Protein AF-A0A258BA91-F1 (afdb_monomer_lite)

Structure (mmCIF, N/CA/C/O backbone):
data_AF-A0A258BA91-F1
#
_entry.id   AF-A0A258BA91-F1
#
loop_
_atom_site.group_PDB
_atom_site.id
_atom_site.type_symbol
_atom_site.label_atom_id
_atom_site.label_alt_id
_atom_site.label_comp_id
_atom_site.label_asym_id
_atom_site.label_entity_id
_atom_site.label_seq_id
_atom_site.pdbx_PDB_ins_code
_atom_site.Cartn_x
_atom_site.Cartn_y
_atom_site.Cartn_z
_atom_site.occupancy
_atom_site.B_iso_or_equiv
_atom_site.auth_seq_id
_atom_site.auth_comp_id
_atom_site.auth_asym_id
_atom_site.auth_atom_id
_atom_site.pdbx_PDB_model_num
ATOM 1 N N . GLY A 1 1 ? 7.710 14.589 8.992 1.00 53.06 1 GLY A N 1
ATOM 2 C CA . GLY A 1 1 ? 6.755 14.102 10.010 1.00 53.06 1 GLY A CA 1
ATOM 3 C C . GLY A 1 1 ? 7.120 12.682 10.389 1.00 53.06 1 GLY A C 1
ATOM 4 O O . GLY A 1 1 ? 7.572 11.952 9.518 1.00 53.06 1 GLY A O 1
ATOM 5 N N . ARG A 1 2 ? 7.010 12.303 11.666 1.00 61.03 2 ARG A N 1
ATOM 6 C CA . ARG A 1 2 ? 7.287 10.930 12.129 1.00 61.03 2 ARG A CA 1
ATOM 7 C C . ARG A 1 2 ? 5.963 10.171 12.216 1.00 61.03 2 ARG A C 1
ATOM 9 O O . ARG A 1 2 ? 5.001 10.728 12.729 1.00 61.03 2 ARG A O 1
ATOM 16 N N . LEU A 1 3 ? 5.931 8.932 11.725 1.00 74.44 3 LEU A N 1
ATOM 17 C CA . LEU A 1 3 ? 4.792 8.030 11.916 1.00 74.44 3 LEU A CA 1
ATOM 18 C C . LEU A 1 3 ? 4.705 7.635 13.393 1.00 74.44 3 LEU A C 1
ATOM 20 O O . LEU A 1 3 ? 5.724 7.251 13.990 1.00 74.44 3 LEU A O 1
ATOM 24 N N . GLY A 1 4 ? 3.510 7.725 13.971 1.00 83.12 4 GLY A N 1
ATOM 25 C CA . GLY A 1 4 ? 3.247 7.232 15.314 1.00 83.12 4 GLY A CA 1
ATOM 26 C C . GLY A 1 4 ? 3.335 5.699 15.385 1.00 83.12 4 GLY A C 1
ATOM 27 O O . GLY A 1 4 ? 3.516 5.022 14.368 1.00 83.12 4 GLY A O 1
ATOM 28 N N . PRO A 1 5 ? 3.328 5.123 16.598 1.00 80.69 5 PRO A N 1
ATOM 29 C CA . PRO A 1 5 ? 3.451 3.678 16.789 1.00 80.69 5 PRO A CA 1
ATOM 30 C C . PRO A 1 5 ? 2.364 2.852 16.094 1.00 80.69 5 PRO A C 1
ATOM 32 O O . PRO A 1 5 ? 2.668 1.761 15.607 1.00 80.69 5 PRO A O 1
ATOM 35 N N . ASP A 1 6 ? 1.142 3.376 16.021 1.00 81.31 6 ASP A N 1
ATOM 36 C CA . ASP A 1 6 ? 0.000 2.686 15.420 1.00 81.31 6 ASP A CA 1
ATOM 37 C C . ASP A 1 6 ? 0.052 2.762 13.887 1.00 81.31 6 ASP A C 1
ATOM 39 O O . ASP A 1 6 ? -0.123 1.748 13.212 1.00 81.31 6 ASP A O 1
ATOM 43 N N . GLU A 1 7 ? 0.427 3.908 13.312 1.00 86.62 7 GLU A N 1
ATOM 44 C CA . GLU A 1 7 ? 0.595 4.045 11.861 1.00 86.62 7 GLU A CA 1
ATOM 45 C C . GLU A 1 7 ? 1.745 3.181 11.334 1.00 86.62 7 GLU A C 1
ATOM 47 O O . GLU A 1 7 ? 1.652 2.617 10.243 1.00 86.62 7 GLU A O 1
ATOM 52 N N . ARG A 1 8 ? 2.825 3.019 12.115 1.00 88.50 8 ARG A N 1
ATOM 53 C CA . ARG A 1 8 ? 3.903 2.079 11.760 1.00 88.50 8 ARG A CA 1
ATOM 54 C C . ARG A 1 8 ? 3.422 0.631 11.741 1.00 88.50 8 ARG A C 1
ATOM 56 O O . ARG A 1 8 ? 3.857 -0.124 10.876 1.00 88.50 8 ARG A O 1
ATOM 63 N N . ARG A 1 9 ? 2.526 0.248 12.658 1.00 87.38 9 ARG A N 1
ATOM 64 C CA . ARG A 1 9 ? 1.928 -1.094 12.689 1.00 87.38 9 ARG A CA 1
ATOM 65 C C . ARG A 1 9 ? 1.065 -1.331 11.454 1.00 87.38 9 ARG A C 1
ATOM 67 O O . ARG A 1 9 ? 1.281 -2.328 10.774 1.00 87.38 9 ARG A O 1
ATOM 74 N N . TYR A 1 10 ? 0.171 -0.400 11.119 1.00 90.62 10 TYR A N 1
ATOM 75 C CA . TYR A 1 10 ? -0.636 -0.506 9.899 1.00 90.62 10 TYR A CA 1
ATOM 76 C C . TYR A 1 10 ? 0.238 -0.603 8.650 1.00 90.62 10 TYR A C 1
ATOM 78 O O . TYR A 1 10 ? 0.017 -1.472 7.812 1.00 90.62 10 TYR A O 1
ATOM 86 N N . LEU A 1 11 ? 1.287 0.220 8.550 1.00 90.81 11 LEU A N 1
ATOM 87 C CA . LEU A 1 11 ? 2.237 0.137 7.442 1.00 90.81 11 LEU A CA 1
ATOM 88 C C . LEU A 1 11 ? 2.927 -1.233 7.368 1.00 90.81 11 LEU A C 1
ATOM 90 O O . LEU A 1 11 ? 3.048 -1.796 6.283 1.00 90.81 11 LEU A O 1
ATOM 94 N N . ALA A 1 12 ? 3.346 -1.791 8.504 1.00 92.06 12 ALA A N 1
ATOM 95 C CA . ALA A 1 12 ? 3.950 -3.119 8.552 1.00 92.06 12 ALA A CA 1
ATOM 96 C C . ALA A 1 12 ? 2.975 -4.230 8.151 1.00 92.06 12 ALA A C 1
ATOM 98 O O . ALA A 1 12 ? 3.368 -5.120 7.400 1.00 92.06 12 ALA A O 1
ATOM 99 N N . GLU A 1 13 ? 1.716 -4.161 8.579 1.00 92.38 13 GLU A N 1
ATOM 100 C CA . GLU A 1 13 ? 0.681 -5.118 8.174 1.00 92.38 13 GLU A CA 1
ATOM 101 C C . GLU A 1 13 ? 0.359 -5.033 6.681 1.00 92.38 13 GLU A C 1
ATOM 103 O O . GLU A 1 13 ? 0.284 -6.067 6.020 1.00 92.38 13 GLU A O 1
ATOM 108 N N . MET A 1 14 ? 0.236 -3.823 6.126 1.00 93.38 14 MET A N 1
ATOM 109 C CA . MET A 1 14 ? 0.006 -3.633 4.690 1.00 93.38 14 MET A CA 1
ATOM 110 C C . MET A 1 14 ? 1.175 -4.183 3.867 1.00 93.38 14 MET A C 1
ATOM 112 O O . MET A 1 14 ? 0.960 -4.938 2.921 1.00 93.38 14 MET A O 1
ATOM 116 N N . LEU A 1 15 ? 2.419 -3.861 4.238 1.00 91.38 15 LEU A N 1
ATOM 117 C CA . LEU A 1 15 ? 3.600 -4.371 3.535 1.00 91.38 15 LEU A CA 1
ATOM 118 C C . LEU A 1 15 ? 3.735 -5.892 3.669 1.00 91.38 15 LEU A C 1
ATOM 120 O O . LEU A 1 15 ? 4.085 -6.564 2.700 1.00 91.38 15 LEU A O 1
ATOM 124 N N . TRP A 1 16 ? 3.428 -6.448 4.842 1.00 91.75 16 TRP A N 1
ATOM 125 C CA . TRP A 1 16 ? 3.423 -7.893 5.049 1.00 91.75 16 TRP A CA 1
ATOM 126 C C . TRP A 1 16 ? 2.366 -8.591 4.191 1.00 91.75 16 TRP A C 1
ATOM 128 O O . TRP A 1 16 ? 2.686 -9.560 3.505 1.00 91.75 16 TRP A O 1
ATOM 138 N N . GLY A 1 17 ? 1.136 -8.070 4.173 1.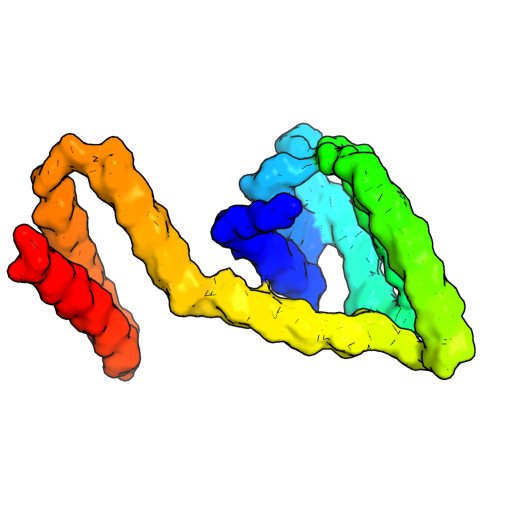00 91.94 17 GLY A N 1
ATOM 139 C CA . GLY A 1 17 ? 0.061 -8.585 3.327 1.00 91.94 17 GLY A CA 1
ATOM 140 C C . GLY A 1 17 ? 0.426 -8.536 1.843 1.00 91.94 17 GLY A C 1
ATOM 141 O O . GLY A 1 17 ? 0.217 -9.517 1.135 1.00 91.94 17 GLY A O 1
ATOM 142 N N . PHE A 1 18 ? 1.076 -7.458 1.388 1.00 90.25 18 PHE A N 1
ATOM 143 C CA . PHE A 1 18 ? 1.600 -7.367 0.023 1.00 90.25 18 PHE A CA 1
ATOM 144 C C . PHE A 1 18 ? 2.615 -8.475 -0.277 1.00 90.25 18 PHE A C 1
ATOM 146 O O . PHE A 1 18 ? 2.457 -9.173 -1.274 1.00 90.25 18 PHE A O 1
ATOM 153 N N . LEU A 1 19 ? 3.613 -8.690 0.589 1.00 87.38 19 LEU A N 1
ATOM 154 C CA . LEU A 1 19 ? 4.613 -9.752 0.396 1.00 87.38 19 LEU A CA 1
ATOM 155 C C . LEU A 1 19 ? 3.993 -11.155 0.358 1.00 87.38 19 LEU A C 1
ATOM 157 O O . LEU A 1 19 ? 4.480 -12.015 -0.374 1.00 87.38 19 LEU A O 1
ATOM 161 N N . GLN A 1 20 ? 2.921 -11.378 1.120 1.00 90.50 20 GLN A N 1
ATOM 162 C CA . GLN A 1 20 ? 2.182 -12.645 1.146 1.00 90.50 20 GLN A CA 1
ATOM 163 C C . GLN A 1 20 ? 1.103 -12.752 0.060 1.00 90.50 20 GLN A C 1
ATOM 165 O O . GLN A 1 20 ? 0.402 -13.760 -0.003 1.00 90.50 20 GLN A O 1
ATOM 170 N N . ARG A 1 21 ? 0.966 -11.732 -0.800 1.00 92.94 21 ARG A N 1
ATOM 171 C CA . ARG A 1 21 ? -0.081 -11.635 -1.832 1.00 92.94 21 ARG A CA 1
ATOM 172 C C . ARG A 1 21 ? -1.507 -11.700 -1.265 1.00 92.94 21 ARG A C 1
ATOM 174 O O . ARG A 1 21 ? -2.458 -12.032 -1.974 1.00 92.94 21 ARG A O 1
ATOM 181 N N . ASP A 1 22 ? -1.674 -11.337 0.004 1.00 95.19 22 ASP A N 1
ATOM 182 C CA . ASP A 1 22 ? -2.971 -11.231 0.668 1.00 95.19 22 ASP A CA 1
ATOM 183 C C . ASP A 1 22 ? -3.557 -9.828 0.464 1.00 95.19 22 ASP A C 1
ATOM 185 O O . ASP A 1 22 ? -3.647 -9.002 1.374 1.00 95.19 22 ASP A O 1
ATOM 189 N N . TYR A 1 23 ? -3.940 -9.539 -0.780 1.00 95.44 23 TYR A N 1
ATOM 190 C CA . TYR A 1 23 ? -4.482 -8.231 -1.163 1.00 95.44 23 TYR A CA 1
ATOM 191 C C . TYR A 1 23 ? -5.792 -7.891 -0.445 1.00 95.44 23 TYR A C 1
ATOM 193 O O . TYR A 1 23 ? -6.108 -6.713 -0.286 1.00 95.44 23 TYR A O 1
ATOM 201 N N . LYS A 1 24 ? -6.535 -8.907 0.014 1.00 96.69 24 LYS A N 1
ATOM 202 C CA . LYS A 1 24 ? -7.751 -8.705 0.802 1.00 96.69 24 LYS A CA 1
ATOM 203 C C . LYS A 1 24 ? -7.407 -8.159 2.182 1.00 96.69 24 LYS A C 1
ATOM 205 O O . LYS A 1 24 ? -7.949 -7.122 2.559 1.00 96.69 24 LYS A O 1
ATOM 210 N N . ARG A 1 25 ? -6.458 -8.776 2.895 1.00 96.06 25 ARG A N 1
ATOM 211 C CA . ARG A 1 25 ? -6.013 -8.247 4.189 1.00 96.06 25 ARG A CA 1
ATOM 212 C C . ARG A 1 25 ? -5.410 -6.854 4.048 1.00 96.06 25 ARG A C 1
ATOM 214 O O . ARG A 1 25 ? -5.669 -5.990 4.879 1.00 96.06 25 ARG A O 1
ATOM 221 N N . VAL A 1 26 ? -4.639 -6.609 2.987 1.00 95.81 26 VAL A N 1
ATOM 222 C CA . VAL A 1 26 ? -4.109 -5.264 2.714 1.00 95.81 26 VAL A CA 1
ATOM 223 C C . VAL A 1 26 ? -5.247 -4.258 2.563 1.00 95.81 26 VAL A C 1
ATOM 225 O O . VAL A 1 26 ? -5.179 -3.193 3.176 1.00 95.81 26 VAL A O 1
ATOM 228 N N . ALA A 1 27 ? -6.290 -4.585 1.796 1.00 96.50 27 ALA A N 1
ATOM 229 C CA . ALA A 1 27 ? -7.457 -3.726 1.648 1.00 96.50 27 ALA A CA 1
ATOM 230 C C . ALA A 1 27 ? -8.116 -3.450 3.004 1.00 96.50 27 ALA A C 1
ATOM 232 O O . ALA A 1 27 ? -8.236 -2.291 3.381 1.00 96.50 27 ALA A O 1
ATOM 233 N N . GLU A 1 28 ? -8.444 -4.482 3.781 1.00 95.94 28 GLU A N 1
ATOM 234 C CA . GLU A 1 28 ? -9.044 -4.337 5.116 1.00 95.94 28 GLU A CA 1
ATOM 235 C C . GLU A 1 28 ? -8.245 -3.380 6.010 1.00 95.94 28 GLU A C 1
ATOM 237 O O . GLU A 1 28 ? -8.817 -2.459 6.593 1.00 95.94 28 GLU A O 1
ATOM 242 N N . VAL A 1 29 ? -6.916 -3.519 6.043 1.00 95.31 29 VAL A N 1
ATOM 243 C CA . VAL A 1 29 ? -6.045 -2.646 6.843 1.00 95.31 29 VAL A CA 1
ATOM 244 C C . VAL A 1 29 ? -6.101 -1.183 6.378 1.00 95.31 29 VAL A C 1
ATOM 246 O O . VAL A 1 29 ? -6.066 -0.280 7.214 1.00 95.31 29 VAL A O 1
ATOM 249 N N . HIS A 1 30 ? -6.243 -0.909 5.075 1.00 93.50 30 HIS A N 1
ATOM 250 C CA . HIS A 1 30 ? -6.411 0.468 4.582 1.00 93.50 30 HIS A CA 1
ATOM 251 C C . HIS A 1 30 ? -7.721 1.109 5.069 1.00 93.50 30 HIS A C 1
ATOM 253 O O . HIS A 1 30 ? -7.751 2.316 5.331 1.00 93.50 30 HIS A O 1
ATOM 259 N N . PHE A 1 31 ? -8.787 0.318 5.218 1.00 94.25 31 PHE A N 1
ATOM 260 C CA . PHE A 1 31 ? -10.058 0.777 5.786 1.00 94.25 31 PHE A CA 1
ATOM 261 C C . PHE A 1 31 ? -9.979 0.905 7.317 1.00 94.25 31 PHE A C 1
ATOM 263 O O . PHE A 1 31 ? -10.466 1.894 7.865 1.00 94.25 31 PHE A O 1
ATOM 270 N N . GLU A 1 32 ? -9.330 -0.042 8.009 1.00 92.12 32 GLU A N 1
ATOM 271 C CA . GLU A 1 32 ? -9.080 0.004 9.463 1.00 92.12 32 GLU A CA 1
ATOM 272 C C . GLU A 1 32 ? -8.285 1.258 9.860 1.00 92.12 32 GLU A C 1
ATOM 274 O O . GLU A 1 32 ? -8.623 1.931 10.836 1.00 92.12 32 GLU A O 1
ATOM 279 N N . ALA A 1 33 ? -7.266 1.610 9.072 1.00 89.12 33 ALA A N 1
ATOM 280 C CA . ALA A 1 33 ? -6.446 2.803 9.271 1.00 89.12 33 ALA A CA 1
ATOM 281 C C . ALA A 1 33 ? -7.149 4.113 8.858 1.00 89.12 33 ALA A C 1
ATOM 283 O O . ALA A 1 33 ? -6.615 5.197 9.097 1.00 89.12 33 ALA A O 1
ATOM 284 N N . GLY A 1 34 ? -8.330 4.033 8.235 1.00 90.25 34 GLY A N 1
ATOM 285 C CA . GLY A 1 34 ? -9.097 5.193 7.780 1.00 90.25 34 GLY A CA 1
ATOM 286 C C . GLY A 1 34 ? -8.501 5.912 6.566 1.00 90.25 34 GLY A C 1
ATOM 287 O O . GLY A 1 34 ? -8.818 7.079 6.341 1.00 90.25 34 GLY A O 1
ATOM 288 N N . TYR A 1 35 ? -7.634 5.250 5.791 1.00 90.38 35 TYR A N 1
ATOM 289 C CA . TYR A 1 35 ? -7.063 5.832 4.571 1.00 90.38 35 TYR A CA 1
ATOM 290 C C . TYR A 1 35 ? -8.051 5.826 3.408 1.00 90.38 35 TYR A C 1
ATOM 292 O O . TYR A 1 35 ? -8.056 6.769 2.617 1.00 90.38 35 TYR A O 1
ATOM 300 N N . VAL A 1 36 ? -8.879 4.782 3.326 1.00 93.25 36 VAL A N 1
ATOM 301 C CA . VAL A 1 36 ? -9.940 4.641 2.325 1.00 93.25 36 VAL A CA 1
ATOM 302 C C . VAL A 1 36 ? -11.296 4.913 2.992 1.00 93.25 36 VAL A C 1
ATOM 304 O O . VAL A 1 36 ? -11.571 4.348 4.058 1.00 93.25 36 VAL A O 1
ATOM 307 N N . PRO A 1 37 ? -12.159 5.770 2.415 1.00 93.06 37 PRO A N 1
ATOM 308 C CA . PRO A 1 37 ? -13.496 6.012 2.945 1.00 93.06 37 PRO A CA 1
ATOM 309 C C . PRO A 1 37 ? -14.349 4.738 2.971 1.00 93.06 37 PRO A C 1
ATOM 311 O O . PRO A 1 37 ? -14.341 3.949 2.033 1.00 93.06 37 PRO A O 1
ATOM 314 N N . LYS A 1 38 ? -15.186 4.579 4.005 1.00 92.69 38 LYS A N 1
ATOM 315 C CA . LYS A 1 38 ? -16.099 3.423 4.150 1.00 92.69 38 LYS A CA 1
ATOM 316 C C . LYS A 1 38 ? -17.173 3.315 3.056 1.00 92.69 38 LYS A C 1
ATOM 318 O O . LYS A 1 38 ? -17.906 2.336 3.029 1.00 92.69 38 LYS A O 1
ATOM 323 N N . THR A 1 39 ? -17.308 4.332 2.208 1.00 94.00 39 THR A N 1
ATOM 324 C CA . THR A 1 39 ? -18.198 4.334 1.040 1.00 94.00 39 THR A CA 1
ATOM 325 C C . THR A 1 39 ? -17.642 3.520 -0.126 1.00 94.00 39 THR A C 1
ATOM 327 O O . THR A 1 39 ? -18.401 3.181 -1.028 1.00 94.00 39 THR A O 1
ATOM 330 N N . GLN A 1 40 ? -16.338 3.232 -0.124 1.00 95.62 40 GLN A N 1
ATOM 331 C CA . GLN A 1 40 ? -15.674 2.418 -1.135 1.00 95.62 40 GLN A CA 1
ATOM 332 C C . GLN A 1 40 ? -15.834 0.921 -0.837 1.00 95.62 40 GLN A C 1
ATOM 334 O O . GLN A 1 40 ? -15.989 0.515 0.315 1.00 95.62 40 GLN A O 1
ATOM 339 N N . ASP A 1 41 ? -15.765 0.095 -1.880 1.00 96.44 41 ASP A N 1
ATOM 340 C CA . ASP A 1 41 ? -15.866 -1.360 -1.758 1.00 96.44 41 ASP A CA 1
ATOM 341 C C . ASP A 1 41 ? -14.494 -2.013 -1.519 1.00 96.44 41 ASP A C 1
ATOM 343 O O . ASP A 1 41 ? -13.532 -1.783 -2.261 1.00 96.44 41 ASP A O 1
ATOM 347 N N . VAL A 1 42 ? -14.410 -2.850 -0.480 1.00 96.06 42 VAL A N 1
ATOM 348 C CA . VAL A 1 42 ? -13.160 -3.499 -0.046 1.00 96.06 42 VAL A CA 1
ATOM 349 C C . VAL A 1 42 ? -12.655 -4.483 -1.099 1.00 96.06 42 VAL A C 1
ATOM 351 O O . VAL A 1 42 ? -11.455 -4.520 -1.373 1.00 96.06 42 VAL A O 1
ATOM 354 N N . ASP A 1 43 ? -13.549 -5.262 -1.712 1.00 97.19 43 ASP A N 1
ATOM 355 C CA . ASP A 1 43 ? -13.165 -6.274 -2.699 1.00 97.19 43 ASP A CA 1
ATOM 356 C C . ASP A 1 43 ? -12.662 -5.615 -3.992 1.00 97.19 43 ASP A C 1
ATOM 358 O O . ASP A 1 43 ? -11.636 -6.021 -4.543 1.00 97.19 43 ASP A O 1
ATOM 362 N N . THR A 1 44 ? -13.317 -4.542 -4.436 1.00 96.81 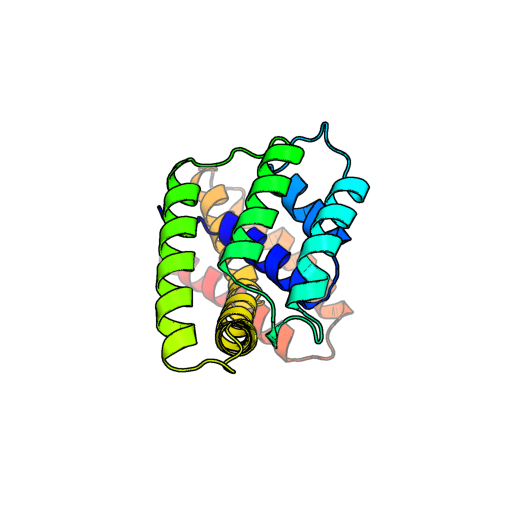44 THR A N 1
ATOM 363 C CA . THR A 1 44 ? -12.887 -3.723 -5.578 1.00 96.81 44 THR A CA 1
ATOM 364 C C . THR A 1 44 ? -11.519 -3.093 -5.318 1.00 96.81 44 THR A C 1
ATOM 366 O O . THR A 1 44 ? -10.640 -3.144 -6.185 1.00 96.81 44 THR A O 1
ATOM 369 N N . PHE A 1 45 ? -11.287 -2.573 -4.110 1.00 96.38 45 PHE A N 1
ATOM 370 C CA . PHE A 1 45 ? -9.975 -2.053 -3.721 1.00 96.38 45 PHE A CA 1
ATOM 371 C C . PHE A 1 45 ? -8.904 -3.151 -3.703 1.00 96.38 45 PHE A C 1
ATOM 373 O O . PHE A 1 45 ? -7.815 -2.963 -4.248 1.00 96.38 45 PHE A O 1
ATOM 380 N N . ALA A 1 46 ? -9.219 -4.338 -3.179 1.00 96.44 46 ALA A N 1
ATOM 381 C CA . ALA A 1 46 ? -8.311 -5.484 -3.197 1.00 96.44 46 ALA A CA 1
ATOM 382 C C . ALA A 1 46 ? -7.919 -5.907 -4.626 1.00 96.44 46 ALA A C 1
ATOM 384 O O . ALA A 1 46 ? -6.770 -6.294 -4.861 1.00 96.44 46 ALA A O 1
ATOM 385 N N . GLN A 1 47 ? -8.832 -5.809 -5.600 1.00 96.50 47 GLN A N 1
ATOM 386 C CA . GLN A 1 47 ? -8.505 -6.066 -7.009 1.00 96.50 47 GLN A CA 1
ATOM 387 C C . GLN A 1 47 ? -7.548 -5.019 -7.583 1.00 96.50 47 GLN A C 1
ATOM 389 O O . GLN A 1 47 ? -6.595 -5.381 -8.276 1.00 96.50 47 GLN A O 1
ATOM 394 N N . ALA A 1 48 ? -7.757 -3.740 -7.266 1.00 94.69 48 ALA A N 1
ATOM 395 C CA . ALA A 1 48 ? -6.851 -2.674 -7.683 1.00 94.69 48 ALA A CA 1
ATOM 396 C C . ALA A 1 48 ? -5.441 -2.875 -7.095 1.00 94.69 48 ALA A C 1
ATOM 398 O O . ALA A 1 48 ? -4.446 -2.820 -7.821 1.00 94.69 48 ALA A O 1
ATOM 399 N N . LEU A 1 49 ? -5.353 -3.217 -5.803 1.00 93.81 49 LEU A N 1
ATOM 400 C CA . LEU A 1 49 ? -4.088 -3.559 -5.144 1.00 93.81 49 LEU A CA 1
ATOM 401 C C . LEU A 1 49 ? -3.396 -4.758 -5.811 1.00 93.81 49 LEU A C 1
ATOM 403 O O . LEU A 1 49 ? -2.183 -4.719 -6.021 1.00 93.81 49 LEU A O 1
ATOM 407 N N . ARG A 1 50 ? -4.147 -5.804 -6.188 1.00 92.56 50 ARG A N 1
ATOM 408 C CA . ARG A 1 50 ? -3.611 -6.975 -6.905 1.00 92.56 50 ARG A CA 1
ATOM 409 C C . ARG A 1 50 ? -3.026 -6.595 -8.263 1.00 92.56 50 ARG A C 1
ATOM 411 O O . ARG A 1 50 ? -1.927 -7.040 -8.590 1.00 92.56 50 ARG A O 1
ATOM 418 N N . ALA A 1 51 ? -3.738 -5.775 -9.037 1.00 90.62 51 ALA A N 1
ATOM 419 C CA . ALA A 1 51 ? -3.307 -5.352 -10.371 1.00 90.62 51 ALA A CA 1
ATOM 420 C C . ALA A 1 51 ? -1.956 -4.616 -10.350 1.00 90.62 51 ALA A C 1
ATOM 422 O O . ALA A 1 51 ? -1.184 -4.713 -11.304 1.00 90.62 51 ALA A O 1
ATOM 423 N N . VAL A 1 52 ? -1.654 -3.923 -9.249 1.00 87.19 52 VAL A N 1
ATOM 424 C CA . VAL A 1 52 ? -0.375 -3.231 -9.041 1.00 87.19 52 VAL A CA 1
ATOM 425 C C . VAL A 1 52 ? 0.675 -4.125 -8.379 1.00 87.19 52 VAL A C 1
ATOM 427 O O . VAL A 1 52 ? 1.851 -4.051 -8.727 1.00 87.19 52 VAL A O 1
ATOM 430 N N . GLY A 1 53 ? 0.274 -4.987 -7.444 1.00 86.50 53 GLY A N 1
ATOM 431 C CA . GLY A 1 53 ? 1.196 -5.818 -6.669 1.00 86.50 53 GLY A CA 1
ATOM 432 C C . GLY A 1 53 ? 1.770 -7.022 -7.421 1.00 86.50 53 GLY A C 1
ATOM 433 O O . GLY A 1 53 ? 2.942 -7.344 -7.235 1.00 86.50 53 GLY A O 1
ATOM 434 N N . GLU A 1 54 ? 0.984 -7.693 -8.268 1.00 88.62 54 GLU A N 1
ATOM 435 C CA . GLU A 1 54 ? 1.435 -8.905 -8.978 1.00 88.62 54 GLU A CA 1
ATOM 436 C C . GLU A 1 54 ? 2.626 -8.656 -9.927 1.00 88.62 54 GLU A C 1
ATOM 438 O O . GLU A 1 54 ? 3.592 -9.423 -9.873 1.00 88.62 54 GLU A O 1
ATOM 443 N N . PRO A 1 55 ? 2.651 -7.576 -10.738 1.00 84.69 55 PRO A N 1
ATOM 444 C CA . PRO A 1 55 ? 3.814 -7.270 -11.570 1.00 84.69 55 PRO A CA 1
ATOM 445 C C . PRO A 1 55 ? 5.104 -7.051 -10.768 1.00 84.69 55 PRO A C 1
ATOM 447 O O . PRO A 1 55 ? 6.178 -7.431 -11.223 1.00 84.69 55 PRO A O 1
ATOM 450 N N . VAL A 1 56 ? 5.005 -6.458 -9.575 1.00 80.50 56 VAL A N 1
ATOM 451 C CA . VAL A 1 56 ? 6.159 -6.115 -8.724 1.00 80.50 56 VAL A CA 1
ATOM 452 C C . VAL A 1 56 ? 6.736 -7.339 -8.009 1.00 80.50 56 VAL A C 1
ATOM 454 O O . VAL A 1 56 ? 7.936 -7.397 -7.770 1.00 80.50 56 VAL A O 1
ATOM 457 N N . LEU A 1 57 ? 5.899 -8.319 -7.659 1.00 76.75 57 LEU A N 1
ATOM 458 C CA . LEU A 1 57 ? 6.301 -9.512 -6.897 1.00 76.75 57 LEU A CA 1
ATOM 459 C C . LEU A 1 57 ? 6.594 -10.740 -7.775 1.00 76.75 57 LEU A C 1
ATOM 461 O O . LEU A 1 57 ? 6.997 -11.783 -7.256 1.00 76.75 57 LEU A O 1
ATOM 465 N N . GLY A 1 58 ? 6.302 -10.668 -9.073 1.00 73.56 58 GLY A N 1
ATOM 466 C CA . GLY A 1 58 ? 6.502 -11.754 -10.032 1.00 73.56 58 GLY A CA 1
ATOM 467 C C . GLY A 1 58 ? 7.742 -11.580 -10.915 1.00 73.56 58 GLY A C 1
ATOM 468 O O . GLY A 1 58 ? 8.564 -10.694 -10.715 1.00 73.56 58 GLY A O 1
ATOM 469 N N . LEU A 1 59 ? 7.831 -12.402 -11.967 1.00 58.72 59 LEU A N 1
ATOM 470 C CA . LEU A 1 59 ? 8.889 -12.339 -12.993 1.00 58.72 59 LEU A CA 1
ATOM 471 C C . LEU A 1 59 ? 8.887 -11.029 -13.805 1.00 58.72 59 LEU A C 1
ATOM 473 O O . LEU A 1 59 ? 9.832 -10.755 -14.534 1.00 58.72 59 LEU A O 1
ATOM 477 N N . ALA A 1 60 ? 7.831 -10.221 -13.686 1.00 59.69 60 ALA A N 1
ATOM 478 C CA . ALA A 1 60 ? 7.754 -8.902 -14.301 1.00 59.69 60 ALA A CA 1
ATOM 479 C C . ALA A 1 60 ? 8.573 -7.838 -13.539 1.00 59.69 60 ALA A C 1
ATOM 481 O O . ALA A 1 60 ? 8.852 -6.785 -14.107 1.00 59.69 60 ALA A O 1
ATOM 482 N N . ALA A 1 61 ? 9.010 -8.101 -12.299 1.00 59.94 61 ALA A N 1
ATOM 483 C CA . ALA A 1 61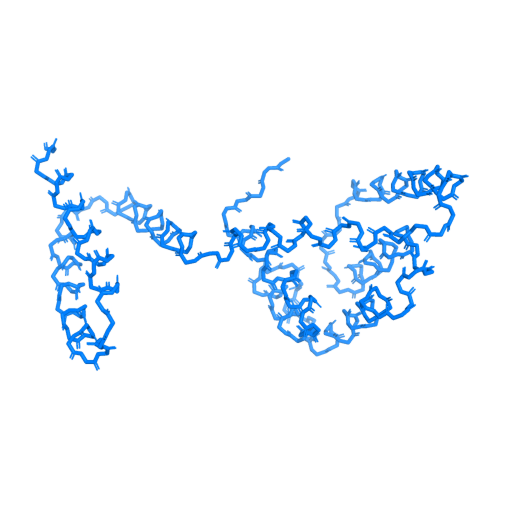 ? 9.696 -7.125 -11.447 1.00 59.94 61 ALA A CA 1
ATOM 484 C C . ALA A 1 61 ? 10.991 -6.572 -12.063 1.00 59.94 61 ALA A C 1
ATOM 486 O O . ALA A 1 61 ? 11.289 -5.389 -11.909 1.00 59.94 61 ALA A O 1
ATOM 487 N N . THR A 1 62 ? 11.726 -7.402 -12.808 1.00 61.94 62 THR A N 1
ATOM 488 C CA . THR A 1 62 ? 12.955 -7.018 -13.522 1.00 61.94 62 THR A CA 1
ATOM 489 C C . THR A 1 62 ? 12.734 -5.895 -14.541 1.00 61.94 62 THR A C 1
ATOM 491 O O . THR A 1 62 ? 13.632 -5.078 -14.750 1.00 61.94 62 THR A O 1
ATOM 494 N N . ASP A 1 63 ? 11.526 -5.788 -15.103 1.00 64.56 63 ASP A N 1
ATOM 495 C CA . ASP A 1 63 ? 11.160 -4.777 -16.103 1.00 64.56 63 ASP A CA 1
ATOM 496 C C . ASP A 1 63 ? 10.264 -3.659 -15.540 1.00 64.56 63 ASP A C 1
ATOM 498 O O . ASP A 1 63 ? 9.980 -2.668 -16.224 1.00 64.56 63 ASP A O 1
ATOM 502 N N . VAL A 1 64 ? 9.810 -3.776 -14.287 1.00 72.44 64 VAL A N 1
ATOM 503 C CA . VAL A 1 64 ? 8.932 -2.775 -13.672 1.00 72.44 64 VAL A CA 1
ATOM 504 C C . VAL A 1 64 ? 9.739 -1.540 -13.273 1.00 72.44 64 VAL A C 1
ATOM 506 O O . VAL A 1 64 ? 10.737 -1.595 -12.556 1.00 72.44 64 VAL A O 1
ATOM 509 N N . SER A 1 65 ? 9.283 -0.381 -13.749 1.00 78.25 65 SER A N 1
ATOM 510 C CA . SER A 1 65 ? 9.808 0.917 -13.337 1.00 78.25 65 SER A CA 1
ATOM 511 C C . SER A 1 65 ? 9.188 1.366 -12.018 1.00 78.25 65 SER A C 1
ATOM 513 O O . SER A 1 65 ? 7.965 1.354 -11.871 1.00 78.25 65 SER A O 1
ATOM 515 N N . MET A 1 66 ? 10.019 1.841 -11.087 1.00 78.88 66 MET A N 1
ATOM 516 C CA . MET A 1 66 ? 9.558 2.407 -9.816 1.00 78.88 66 MET A CA 1
ATOM 517 C C . MET A 1 66 ? 8.725 3.674 -10.049 1.00 78.88 66 MET A C 1
ATOM 519 O O . MET A 1 66 ? 7.719 3.897 -9.378 1.00 78.88 66 MET A O 1
ATOM 523 N N . GLY A 1 67 ? 9.088 4.476 -11.053 1.00 79.94 67 GLY A N 1
ATOM 524 C CA . GLY A 1 67 ? 8.284 5.612 -11.502 1.00 79.94 67 GLY A CA 1
ATOM 525 C C . GLY A 1 67 ? 6.886 5.221 -11.990 1.00 79.94 67 GLY A C 1
ATOM 526 O O . GLY A 1 67 ? 5.913 5.897 -11.655 1.00 79.94 67 GLY A O 1
ATOM 527 N N . ARG A 1 68 ? 6.772 4.114 -12.740 1.00 81.94 68 ARG A N 1
ATOM 528 C CA . ARG A 1 68 ? 5.477 3.577 -13.195 1.00 81.94 68 ARG A CA 1
ATOM 529 C C . ARG A 1 68 ? 4.656 3.023 -12.030 1.00 81.94 68 ARG A C 1
ATOM 531 O O . ARG A 1 68 ? 3.461 3.284 -11.969 1.00 81.94 68 ARG A O 1
ATOM 538 N N . LEU A 1 69 ? 5.294 2.322 -11.095 1.00 84.12 69 LEU A N 1
ATOM 539 C CA . LEU A 1 69 ? 4.635 1.823 -9.888 1.00 84.12 69 LEU A CA 1
ATOM 540 C C . LEU A 1 69 ? 4.038 2.971 -9.058 1.00 84.12 69 LEU A C 1
ATOM 542 O O . LEU A 1 69 ? 2.867 2.924 -8.694 1.00 84.12 69 LEU A O 1
ATOM 546 N N . LEU A 1 70 ? 4.812 4.032 -8.806 1.00 84.69 70 LEU A N 1
ATOM 547 C CA . LEU A 1 70 ? 4.322 5.202 -8.068 1.00 84.69 70 LEU A CA 1
ATOM 548 C C . LEU A 1 70 ? 3.167 5.906 -8.792 1.00 84.69 70 LEU A C 1
ATOM 550 O O . LEU A 1 70 ? 2.217 6.327 -8.138 1.00 84.69 70 LEU A O 1
ATOM 554 N N . GLN A 1 71 ? 3.218 5.981 -10.126 1.00 86.06 71 GLN A N 1
ATOM 555 C CA . GLN A 1 71 ? 2.115 6.507 -10.933 1.00 86.06 71 GLN A CA 1
ATOM 556 C C . GLN A 1 71 ? 0.822 5.702 -10.711 1.00 86.06 71 GLN A C 1
ATOM 558 O O . GLN A 1 71 ? -0.212 6.289 -10.404 1.00 86.06 71 GLN A O 1
ATOM 563 N N . GLN A 1 72 ? 0.889 4.369 -10.789 1.00 88.38 72 GLN A N 1
ATOM 564 C CA . GLN A 1 72 ? -0.271 3.499 -10.559 1.00 88.38 72 GLN A CA 1
ATOM 565 C C . GLN A 1 72 ? -0.815 3.624 -9.129 1.00 88.38 72 GLN A C 1
ATOM 567 O O . GLN A 1 72 ? -2.026 3.641 -8.920 1.00 88.38 72 GLN A O 1
ATOM 572 N N . LEU A 1 73 ? 0.066 3.753 -8.132 1.00 88.06 73 LEU A N 1
ATOM 573 C CA . LEU A 1 73 ? -0.352 3.965 -6.745 1.00 88.06 73 LEU A CA 1
ATOM 574 C C . LEU A 1 73 ? -1.115 5.288 -6.572 1.00 88.06 73 LEU A C 1
ATOM 576 O O . LEU A 1 73 ? -2.096 5.321 -5.830 1.00 88.06 73 LEU A O 1
ATOM 580 N N . PHE A 1 74 ? -0.725 6.364 -7.264 1.00 86.94 74 PHE A N 1
ATOM 581 C CA . PHE A 1 74 ? -1.480 7.623 -7.238 1.00 86.94 74 PHE A CA 1
ATOM 582 C C . PHE A 1 74 ? -2.807 7.548 -7.976 1.00 86.94 74 PHE A C 1
ATOM 584 O O . PHE A 1 74 ? -3.782 8.124 -7.498 1.00 86.94 74 PHE A O 1
ATOM 591 N N . GLU A 1 75 ? -2.868 6.822 -9.088 1.00 88.19 75 GLU A N 1
ATOM 592 C 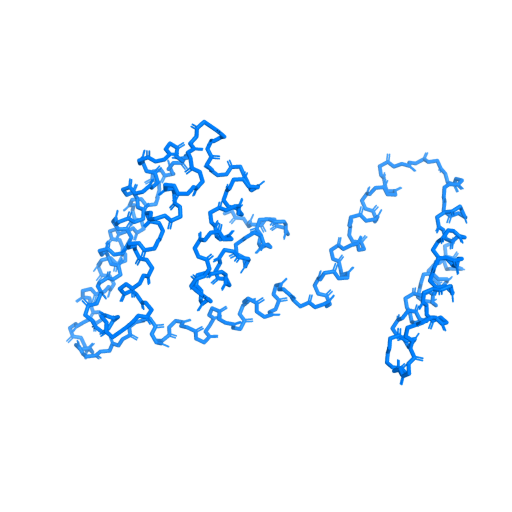CA . GLU A 1 75 ? -4.124 6.575 -9.800 1.00 88.19 75 GLU A CA 1
ATOM 593 C C . GLU A 1 75 ? -5.127 5.846 -8.903 1.00 88.19 75 GLU A C 1
ATOM 595 O O . GLU A 1 75 ? -6.260 6.301 -8.775 1.00 88.19 75 GLU A O 1
ATOM 600 N N . ILE A 1 76 ? -4.694 4.798 -8.195 1.00 90.81 76 ILE A N 1
ATOM 601 C CA . ILE A 1 76 ? -5.530 4.101 -7.204 1.00 90.81 76 ILE A CA 1
ATOM 602 C C . ILE A 1 76 ? -5.904 5.033 -6.049 1.00 90.81 76 ILE A C 1
ATOM 604 O O . ILE A 1 76 ? -7.062 5.085 -5.647 1.00 90.81 76 ILE A O 1
ATOM 608 N N . THR A 1 77 ? -4.948 5.805 -5.527 1.00 89.62 77 THR A N 1
ATOM 609 C CA . THR A 1 77 ? -5.211 6.767 -4.443 1.00 89.62 77 THR A CA 1
ATOM 610 C C . THR A 1 77 ? -6.328 7.739 -4.838 1.00 89.62 77 THR A C 1
ATOM 612 O O . THR A 1 77 ? -7.251 7.969 -4.061 1.00 89.62 77 THR A O 1
ATOM 615 N N . ALA A 1 78 ? -6.282 8.267 -6.063 1.00 87.62 78 ALA A N 1
ATOM 616 C CA . ALA A 1 78 ? -7.314 9.152 -6.592 1.00 87.62 78 ALA A CA 1
ATOM 617 C C . ALA A 1 78 ? -8.639 8.419 -6.866 1.00 87.62 78 ALA A C 1
ATOM 619 O O . ALA A 1 78 ? -9.699 8.953 -6.559 1.00 87.62 78 ALA A O 1
ATOM 620 N N . GLN A 1 79 ? -8.587 7.200 -7.411 1.00 91.31 79 GLN A N 1
ATOM 621 C CA . GLN A 1 79 ? -9.768 6.392 -7.733 1.00 91.31 79 GLN A CA 1
ATOM 622 C C . GLN A 1 79 ? -10.602 6.036 -6.494 1.00 91.31 79 GLN A C 1
ATOM 624 O O . GLN A 1 79 ? -11.824 5.950 -6.590 1.00 91.31 79 GLN A O 1
ATOM 629 N N . PHE A 1 80 ? -9.953 5.817 -5.348 1.00 92.56 80 PHE A N 1
ATOM 630 C CA . PHE A 1 80 ? -10.600 5.392 -4.103 1.00 92.56 80 PHE A CA 1
ATOM 631 C C . PHE A 1 80 ? -10.754 6.527 -3.080 1.00 92.56 80 PHE A C 1
ATOM 633 O O . PHE A 1 80 ? -10.866 6.264 -1.882 1.00 92.56 80 PHE A O 1
ATOM 640 N N . ASP A 1 81 ? -10.754 7.785 -3.538 1.00 88.69 81 ASP A N 1
ATOM 641 C CA . ASP A 1 81 ? -10.954 8.989 -2.713 1.00 88.69 81 ASP A CA 1
ATOM 642 C C . ASP A 1 81 ? -10.032 9.059 -1.482 1.00 88.69 81 ASP A C 1
ATOM 644 O O . ASP A 1 81 ? -10.386 9.580 -0.418 1.00 88.69 81 ASP A O 1
ATOM 648 N N . MET A 1 82 ? -8.822 8.518 -1.609 1.00 89.62 82 MET A N 1
ATOM 649 C CA . MET A 1 82 ? -7.811 8.624 -0.570 1.00 89.62 82 MET A CA 1
ATOM 650 C C . MET A 1 82 ? -7.229 10.042 -0.591 1.00 89.62 82 MET A C 1
ATOM 652 O O . MET A 1 82 ? -7.002 10.634 -1.648 1.00 89.62 82 MET A O 1
ATOM 656 N N . HIS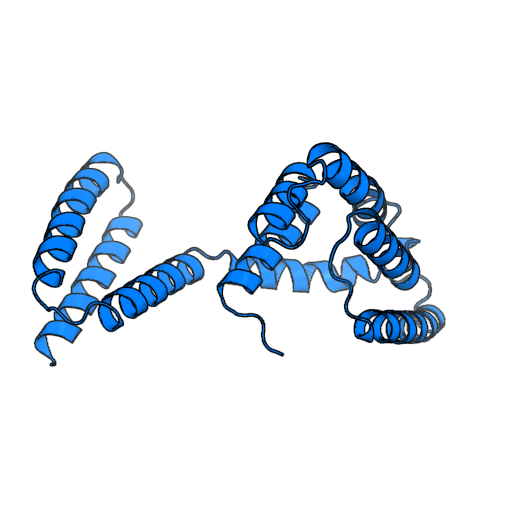 A 1 83 ? -6.929 10.596 0.585 1.00 78.69 83 HIS A N 1
ATOM 657 C CA . HIS A 1 83 ? -6.353 11.938 0.690 1.00 78.69 83 HIS A CA 1
ATOM 658 C C . HIS A 1 83 ? -4.908 11.960 0.167 1.00 78.69 83 HIS A C 1
ATOM 660 O O . HIS A 1 83 ? -3.951 11.731 0.916 1.00 78.69 83 HIS A O 1
ATOM 666 N N . LEU A 1 84 ? -4.739 12.253 -1.125 1.00 69.75 84 LEU A N 1
ATOM 667 C CA . LEU A 1 84 ? -3.427 12.405 -1.741 1.00 69.75 84 LEU A CA 1
ATOM 668 C C . LEU A 1 84 ? -2.758 13.695 -1.249 1.00 69.75 84 LEU A C 1
ATOM 670 O O . LEU A 1 84 ? -3.284 14.796 -1.397 1.00 69.75 84 LEU A O 1
ATOM 674 N N . ARG A 1 85 ? -1.552 13.558 -0.697 1.00 72.31 85 ARG A N 1
ATOM 675 C CA . ARG A 1 85 ? -0.698 14.697 -0.344 1.00 72.31 85 ARG A CA 1
ATOM 676 C C . ARG A 1 85 ? 0.018 15.210 -1.603 1.00 72.31 85 ARG A C 1
ATOM 678 O O . ARG A 1 85 ? 0.749 14.423 -2.210 1.00 72.31 85 ARG A O 1
ATOM 685 N N . PRO A 1 86 ? -0.136 16.488 -2.002 1.00 69.25 86 PRO A N 1
ATOM 686 C CA . PRO A 1 86 ? 0.489 17.036 -3.213 1.00 69.25 86 PRO A CA 1
ATOM 687 C C . PRO A 1 86 ? 2.016 16.876 -3.249 1.00 69.25 86 PRO A C 1
ATOM 689 O O . PRO A 1 86 ? 2.611 16.741 -4.317 1.00 69.25 86 PRO A O 1
ATOM 692 N N . GLU A 1 87 ? 2.662 16.831 -2.083 1.00 72.56 87 GLU A N 1
ATOM 693 C CA . GLU A 1 87 ? 4.109 16.649 -1.940 1.00 72.56 87 GLU A CA 1
ATOM 694 C C . GLU A 1 87 ? 4.594 15.291 -2.475 1.00 72.56 87 GLU A C 1
ATOM 696 O O . GLU A 1 87 ? 5.761 15.148 -2.848 1.00 72.56 87 GLU A O 1
ATOM 701 N N . LEU A 1 88 ? 3.708 14.294 -2.561 1.00 72.06 88 LEU A N 1
ATOM 702 C CA . LEU A 1 88 ? 4.039 12.969 -3.081 1.00 72.06 88 LEU A CA 1
ATOM 703 C C . LEU A 1 88 ? 4.261 12.985 -4.606 1.00 72.06 88 LEU A C 1
ATOM 705 O O . LEU A 1 88 ? 5.061 12.201 -5.115 1.00 72.06 88 LEU A O 1
ATOM 709 N N . VAL A 1 89 ? 3.672 13.940 -5.333 1.00 76.94 89 VAL A N 1
ATOM 710 C CA . VAL A 1 89 ? 3.921 14.126 -6.777 1.00 76.94 89 VAL A CA 1
ATOM 711 C C . VAL A 1 89 ? 5.387 14.510 -7.035 1.00 76.94 89 VAL A C 1
ATOM 713 O O . VAL A 1 89 ? 6.023 14.031 -7.978 1.00 76.94 89 VAL A O 1
ATOM 716 N N . LEU A 1 90 ? 5.973 15.331 -6.157 1.00 81.44 90 LEU A N 1
ATOM 717 C CA . LEU A 1 90 ? 7.384 15.717 -6.251 1.00 81.44 90 LEU A CA 1
ATOM 718 C C . LEU A 1 90 ? 8.324 14.538 -5.950 1.00 81.44 90 LEU A C 1
ATOM 720 O O . LEU A 1 90 ? 9.380 14.407 -6.580 1.00 81.44 90 LEU A O 1
ATOM 724 N N . LEU A 1 91 ? 7.927 13.654 -5.029 1.00 79.31 91 LEU A N 1
ATOM 725 C CA . LEU A 1 91 ? 8.650 12.412 -4.758 1.00 79.31 91 LEU A CA 1
ATOM 726 C C . LEU A 1 91 ? 8.705 11.528 -6.008 1.00 79.31 91 LEU A C 1
ATOM 728 O O . LEU A 1 91 ? 9.784 11.054 -6.357 1.00 79.31 91 LEU A O 1
ATOM 732 N N . GLN A 1 92 ? 7.592 11.362 -6.727 1.00 83.25 92 GLN A N 1
ATOM 733 C CA . GLN A 1 92 ? 7.569 10.577 -7.966 1.00 83.25 92 GLN A CA 1
ATOM 734 C C . GLN A 1 92 ? 8.535 11.133 -9.016 1.00 83.25 92 GLN A C 1
ATOM 736 O O . GLN A 1 92 ? 9.322 10.372 -9.579 1.00 83.25 92 GLN A O 1
ATOM 741 N N . LYS A 1 93 ? 8.548 12.454 -9.241 1.00 85.06 93 LYS A N 1
ATOM 742 C CA . LYS A 1 93 ? 9.497 13.080 -10.180 1.00 85.06 93 LYS A CA 1
ATOM 743 C C . LYS A 1 93 ? 10.953 12.817 -9.781 1.00 85.06 93 LYS A C 1
ATOM 745 O O . LYS A 1 93 ? 11.793 12.537 -10.636 1.00 85.06 93 LYS A O 1
ATOM 750 N N . THR A 1 94 ? 11.239 12.872 -8.482 1.00 86.12 94 THR A N 1
ATOM 751 C CA . THR A 1 94 ? 12.572 12.583 -7.941 1.00 86.12 94 THR A CA 1
ATOM 752 C C . THR A 1 94 ? 12.940 11.115 -8.148 1.00 86.12 94 THR A C 1
ATOM 754 O O . THR A 1 94 ? 14.024 10.825 -8.648 1.00 86.12 94 THR A O 1
ATOM 757 N N . MET A 1 95 ? 12.026 10.189 -7.853 1.00 82.81 95 MET A N 1
ATOM 758 C CA . MET A 1 95 ? 12.231 8.749 -8.038 1.00 82.81 95 MET A CA 1
ATOM 759 C C . MET A 1 95 ? 12.455 8.380 -9.506 1.00 82.81 95 MET A C 1
ATOM 761 O O . MET A 1 95 ? 13.371 7.615 -9.792 1.00 82.81 95 MET A O 1
ATOM 765 N N . VAL A 1 96 ? 11.713 8.981 -10.442 1.00 85.44 96 VAL A N 1
ATOM 766 C CA . VAL A 1 96 ? 11.943 8.813 -11.890 1.00 85.44 96 VAL A CA 1
ATOM 767 C C . VAL A 1 96 ? 13.343 9.292 -12.285 1.00 85.44 96 VAL A C 1
ATOM 769 O O . VAL A 1 96 ? 14.037 8.623 -13.050 1.00 85.44 96 VAL A O 1
ATOM 772 N N . SER A 1 97 ? 13.794 10.430 -11.746 1.00 87.38 97 SER A N 1
ATOM 773 C CA . SER A 1 97 ? 15.144 10.940 -12.010 1.00 87.38 97 SER A CA 1
ATOM 774 C C . SER A 1 97 ? 16.229 10.008 -11.460 1.00 87.38 97 SER A C 1
ATOM 776 O O . SER A 1 97 ? 17.207 9.734 -12.156 1.00 87.38 97 SER A O 1
ATOM 778 N N . VAL A 1 98 ? 16.063 9.511 -10.230 1.00 85.38 98 VAL A N 1
ATOM 779 C CA . VAL A 1 98 ? 16.995 8.563 -9.595 1.00 85.38 98 VAL A CA 1
ATOM 780 C C . VAL A 1 98 ? 17.048 7.257 -10.382 1.00 85.38 98 VAL A C 1
ATOM 782 O O . VAL A 1 98 ? 18.135 6.780 -10.704 1.00 85.38 98 VAL A O 1
ATOM 785 N N . GLU A 1 99 ? 15.893 6.718 -10.767 1.00 83.50 99 GLU A N 1
ATOM 786 C CA . GLU A 1 99 ? 15.796 5.516 -11.592 1.00 83.50 99 GLU A CA 1
ATOM 787 C C . GLU A 1 99 ? 16.491 5.710 -12.949 1.00 83.50 99 GLU A C 1
ATOM 789 O O . GLU A 1 99 ? 17.258 4.850 -13.379 1.00 83.50 99 GLU A O 1
ATOM 794 N N . GLY A 1 100 ? 16.302 6.863 -13.598 1.00 83.38 100 GLY A N 1
ATOM 795 C CA . GLY A 1 100 ? 16.957 7.187 -14.867 1.00 83.38 100 GLY A CA 1
ATOM 796 C C . GLY A 1 100 ? 18.482 7.320 -14.772 1.00 83.38 100 GLY A C 1
ATOM 797 O O . GLY A 1 100 ? 19.181 7.113 -15.766 1.00 83.38 100 GLY A O 1
ATOM 798 N N . VAL A 1 101 ? 19.029 7.664 -13.603 1.00 85.69 101 VAL A N 1
ATOM 799 C CA . VAL A 1 101 ? 20.481 7.631 -13.349 1.00 85.69 101 VAL A CA 1
ATOM 800 C C . VAL A 1 101 ? 20.939 6.199 -13.061 1.00 85.69 101 VAL A C 1
ATOM 802 O O . VAL A 1 101 ? 21.896 5.733 -13.678 1.00 85.69 101 VAL A O 1
ATOM 805 N N . ALA A 1 102 ? 20.229 5.477 -12.193 1.00 81.69 102 ALA A N 1
ATOM 806 C CA . ALA A 1 102 ? 20.557 4.103 -11.820 1.00 81.69 102 ALA A CA 1
ATOM 807 C C . ALA A 1 102 ? 20.551 3.154 -13.030 1.00 81.69 102 ALA A C 1
ATOM 809 O O . ALA A 1 102 ? 21.521 2.428 -13.229 1.00 81.69 102 ALA A O 1
ATOM 810 N N . ARG A 1 103 ? 19.530 3.223 -13.898 1.00 80.50 103 ARG A N 1
ATOM 811 C CA . ARG A 1 103 ? 19.425 2.381 -15.107 1.00 80.50 103 ARG A CA 1
ATOM 812 C C . ARG A 1 103 ? 20.512 2.655 -16.146 1.00 80.50 103 ARG A C 1
ATOM 814 O O . ARG A 1 103 ? 20.836 1.764 -16.921 1.00 80.50 103 ARG A O 1
ATOM 821 N N . ARG A 1 104 ? 21.099 3.858 -16.166 1.00 82.06 104 ARG A N 1
ATOM 822 C CA . ARG A 1 104 ? 22.244 4.165 -17.041 1.00 82.06 104 ARG A CA 1
ATOM 823 C C . ARG A 1 104 ? 23.539 3.506 -16.566 1.00 82.06 104 ARG A C 1
ATOM 825 O O . ARG A 1 104 ? 24.390 3.213 -17.395 1.00 82.06 104 ARG A O 1
ATOM 832 N N . MET A 1 105 ? 23.682 3.276 -15.260 1.00 81.44 105 MET A N 1
ATOM 833 C CA . MET A 1 105 ? 24.864 2.631 -14.674 1.00 81.44 105 MET A CA 1
ATOM 834 C C . MET A 1 105 ? 24.693 1.113 -14.528 1.00 81.44 105 MET A C 1
ATOM 836 O O . MET A 1 105 ? 25.635 0.365 -14.767 1.00 81.44 105 MET A O 1
ATOM 840 N N . TYR A 1 106 ? 23.491 0.660 -14.169 1.00 78.19 106 TYR A N 1
ATOM 841 C CA . TYR A 1 106 ? 23.162 -0.740 -13.901 1.00 78.19 106 TYR A CA 1
ATOM 842 C C . TYR A 1 106 ? 21.842 -1.123 -14.595 1.00 78.19 106 TYR A C 1
ATOM 844 O O . TYR A 1 106 ? 20.797 -1.211 -13.948 1.00 78.19 106 TYR A O 1
ATOM 852 N N . PRO A 1 107 ? 21.857 -1.329 -15.924 1.00 74.00 107 PRO A N 1
ATOM 853 C CA . PRO A 1 107 ? 20.643 -1.486 -16.732 1.00 74.00 107 PRO A CA 1
ATOM 854 C C . PRO A 1 107 ? 19.825 -2.744 -16.415 1.00 74.00 107 PRO A C 1
ATOM 856 O O . PRO A 1 107 ? 18.621 -2.751 -16.650 1.00 74.00 107 PRO A O 1
ATOM 859 N N . THR A 1 108 ? 20.454 -3.785 -15.867 1.00 72.12 108 THR A N 1
ATOM 860 C CA . THR A 1 108 ? 19.821 -5.071 -15.527 1.00 72.12 108 THR A CA 1
ATOM 861 C C . THR A 1 108 ? 19.520 -5.226 -14.034 1.00 72.12 108 THR A C 1
ATOM 863 O O . THR A 1 108 ? 19.120 -6.301 -13.596 1.00 72.12 108 THR A O 1
ATOM 866 N N . HIS A 1 109 ? 19.746 -4.186 -13.224 1.00 74.81 109 HIS A N 1
ATOM 867 C CA . HIS A 1 109 ? 19.582 -4.279 -11.777 1.00 74.81 109 HIS A CA 1
ATOM 868 C C . HIS A 1 109 ? 18.109 -4.182 -11.364 1.00 74.81 109 HIS A C 1
ATOM 870 O O . HIS A 1 109 ? 17.424 -3.209 -11.685 1.00 74.81 109 HIS A O 1
ATOM 876 N N . ASN A 1 110 ? 17.643 -5.174 -10.605 1.00 77.50 110 ASN A N 1
ATOM 877 C CA . ASN A 1 110 ? 16.296 -5.208 -10.056 1.00 77.50 110 ASN A CA 1
ATOM 878 C C . ASN A 1 110 ? 16.232 -4.406 -8.740 1.00 77.50 110 ASN A C 1
ATOM 880 O O . ASN A 1 110 ? 16.702 -4.845 -7.691 1.00 77.50 110 ASN A O 1
ATOM 884 N N . LEU A 1 111 ? 15.626 -3.216 -8.795 1.00 77.44 111 LEU A N 1
ATOM 885 C CA . LEU A 1 111 ? 15.471 -2.334 -7.630 1.00 77.44 111 LEU A CA 1
ATOM 886 C C . LEU A 1 111 ? 14.599 -2.948 -6.525 1.00 77.44 111 LEU A C 1
ATOM 888 O O . LEU A 1 111 ? 14.788 -2.622 -5.353 1.00 77.44 111 LEU A O 1
ATOM 892 N N . TRP A 1 112 ? 13.649 -3.818 -6.881 1.00 79.00 112 TRP A N 1
ATOM 893 C CA . TRP A 1 112 ? 12.794 -4.490 -5.907 1.00 79.00 112 TRP A CA 1
ATOM 894 C C . TRP A 1 112 ? 13.576 -5.530 -5.106 1.00 79.00 112 TRP A C 1
ATOM 896 O O . TRP A 1 112 ? 13.542 -5.493 -3.877 1.00 79.00 112 TRP A O 1
ATOM 906 N N . GLU A 1 113 ? 14.357 -6.376 -5.782 1.00 79.75 113 GLU A N 1
ATOM 907 C CA . GLU A 1 113 ? 15.250 -7.346 -5.125 1.00 79.75 113 GLU A CA 1
ATOM 908 C C . GLU A 1 113 ? 16.224 -6.657 -4.160 1.00 79.75 113 GLU A C 1
ATOM 910 O O . GLU A 1 113 ? 16.491 -7.161 -3.070 1.00 79.75 113 GLU A O 1
ATOM 915 N N . ALA A 1 114 ? 16.716 -5.467 -4.519 1.00 82.06 114 ALA A N 1
ATOM 916 C CA . ALA A 1 114 ? 17.585 -4.685 -3.646 1.00 82.06 114 ALA A CA 1
ATOM 917 C C . ALA A 1 114 ? 16.861 -4.135 -2.399 1.00 82.06 114 ALA A C 1
ATOM 919 O O . ALA A 1 114 ? 17.458 -4.047 -1.322 1.00 82.06 114 ALA A O 1
ATOM 920 N N . ALA A 1 115 ? 15.585 -3.757 -2.521 1.00 82.81 115 ALA A N 1
ATOM 921 C CA . ALA A 1 115 ? 14.799 -3.171 -1.433 1.00 82.81 115 ALA A CA 1
ATOM 922 C C . ALA A 1 115 ? 14.161 -4.221 -0.505 1.00 82.81 115 ALA A C 1
ATOM 924 O O . ALA A 1 115 ? 13.983 -3.968 0.691 1.00 82.81 115 ALA A O 1
ATOM 925 N N . GLU A 1 116 ? 13.840 -5.403 -1.030 1.00 84.94 116 GLU A N 1
ATOM 926 C CA . GLU A 1 116 ? 13.158 -6.486 -0.320 1.00 84.94 116 GLU A CA 1
ATOM 927 C C . GLU A 1 116 ? 13.774 -6.847 1.049 1.00 84.94 116 GLU A C 1
ATOM 929 O O . GLU A 1 116 ? 13.025 -6.874 2.035 1.00 84.94 116 GLU A O 1
ATOM 934 N N . PRO A 1 117 ? 15.096 -7.092 1.193 1.00 89.69 117 PRO A N 1
ATOM 935 C CA . PRO A 1 117 ? 15.667 -7.467 2.488 1.00 89.69 117 PRO A CA 1
ATOM 936 C C . PRO A 1 117 ? 15.527 -6.353 3.531 1.00 89.69 117 PRO A C 1
ATOM 938 O O . PRO A 1 117 ? 15.291 -6.633 4.709 1.00 89.69 117 PRO A O 1
ATOM 941 N N . VAL A 1 118 ? 15.609 -5.088 3.106 1.00 90.50 118 VAL A N 1
ATOM 942 C CA . VAL A 1 118 ? 15.439 -3.924 3.986 1.00 90.50 118 VAL A CA 1
ATOM 943 C C . VAL A 1 118 ? 14.000 -3.854 4.497 1.00 90.50 118 VAL A C 1
ATOM 945 O O . VAL A 1 118 ? 13.773 -3.668 5.696 1.00 90.50 118 VAL A O 1
ATOM 948 N N . VAL A 1 119 ? 13.027 -4.061 3.605 1.00 88.69 119 VAL A N 1
ATOM 949 C CA . VAL A 1 119 ? 11.598 -4.069 3.945 1.00 88.69 119 VAL A CA 1
ATOM 950 C C . VAL A 1 119 ? 11.265 -5.232 4.879 1.00 88.69 119 VAL A C 1
ATOM 952 O O . VAL A 1 119 ? 10.655 -5.013 5.926 1.00 88.69 119 VAL A O 1
ATOM 955 N N . LYS A 1 120 ? 11.720 -6.453 4.572 1.00 90.19 120 LYS A N 1
ATOM 956 C CA . LYS A 1 120 ? 11.493 -7.636 5.420 1.00 90.19 120 LYS A CA 1
ATOM 957 C C . LYS A 1 120 ? 12.071 -7.456 6.824 1.00 90.19 120 LYS A C 1
ATOM 959 O O . LYS A 1 120 ? 11.386 -7.744 7.810 1.00 90.19 120 LYS A O 1
ATOM 964 N N . ALA A 1 121 ? 13.296 -6.941 6.932 1.00 90.75 121 ALA A N 1
ATOM 965 C CA . ALA A 1 121 ? 13.925 -6.660 8.221 1.00 90.75 121 ALA A CA 1
ATOM 966 C C . ALA A 1 121 ? 13.130 -5.626 9.037 1.00 90.75 121 ALA A C 1
ATOM 968 O O . ALA A 1 121 ? 12.950 -5.785 10.247 1.00 90.75 121 ALA A O 1
ATOM 969 N N . TRP A 1 122 ? 12.612 -4.587 8.376 1.00 92.62 122 TRP A N 1
ATOM 970 C CA . TRP A 1 122 ? 11.778 -3.577 9.020 1.00 92.62 122 TRP A CA 1
ATOM 971 C C . TRP A 1 122 ? 10.442 -4.150 9.516 1.00 92.62 122 TRP A C 1
ATOM 973 O O . TRP A 1 122 ? 10.114 -3.964 10.689 1.00 92.62 122 TRP A O 1
ATOM 983 N N . ILE A 1 123 ? 9.725 -4.910 8.678 1.00 89.50 123 ILE A N 1
ATOM 984 C CA . ILE A 1 123 ? 8.462 -5.574 9.051 1.00 89.50 123 ILE A CA 1
ATOM 985 C C . ILE A 1 123 ? 8.677 -6.476 10.268 1.00 89.50 123 ILE A C 1
ATOM 987 O O . ILE A 1 123 ? 7.922 -6.408 11.234 1.00 89.50 123 ILE A O 1
ATOM 991 N N . SER A 1 124 ? 9.744 -7.278 10.248 1.00 88.19 124 SER A N 1
ATOM 992 C CA . SER A 1 124 ? 10.054 -8.235 11.318 1.00 88.19 124 SER A CA 1
ATOM 993 C C . SER A 1 124 ? 10.285 -7.538 12.658 1.00 88.19 124 SER A C 1
ATOM 995 O O . SER A 1 124 ? 9.907 -8.053 13.708 1.00 88.19 124 SER A O 1
ATOM 997 N N . ARG A 1 125 ? 10.876 -6.338 12.634 1.00 87.38 125 ARG A N 1
ATOM 998 C CA . ARG A 1 125 ? 11.064 -5.515 13.830 1.00 87.38 125 ARG A CA 1
ATOM 999 C C . ARG A 1 125 ? 9.745 -4.929 14.330 1.00 87.38 125 ARG A C 1
ATOM 1001 O O . ARG A 1 125 ? 9.470 -5.010 15.529 1.00 87.38 125 ARG A O 1
ATOM 1008 N N . GLU A 1 126 ? 8.939 -4.354 13.439 1.00 85.38 126 GLU A N 1
ATOM 1009 C CA . GLU A 1 126 ? 7.682 -3.695 13.816 1.00 85.38 126 GLU A CA 1
ATOM 1010 C C . GLU A 1 126 ? 6.583 -4.682 14.230 1.00 85.38 126 GLU A C 1
ATOM 1012 O O . GLU A 1 126 ? 5.787 -4.334 15.097 1.00 85.38 126 GLU A O 1
ATOM 1017 N N . LEU A 1 127 ? 6.543 -5.897 13.674 1.00 82.38 127 LEU A N 1
ATOM 1018 C CA . LEU A 1 127 ? 5.581 -6.955 14.030 1.00 82.38 127 LEU A CA 1
ATOM 1019 C C . LEU A 1 127 ? 6.121 -7.941 15.083 1.00 82.38 127 LEU A C 1
ATOM 1021 O O . LEU A 1 127 ? 5.501 -8.969 15.348 1.00 82.38 127 LEU A O 1
ATOM 1025 N N . SER A 1 128 ? 7.278 -7.657 15.691 1.00 81.12 128 SER A N 1
ATOM 1026 C CA . SER A 1 128 ? 7.866 -8.552 16.691 1.00 81.12 128 SER A CA 1
ATOM 1027 C C . SER A 1 128 ? 6.984 -8.676 17.948 1.00 81.12 128 SER A C 1
ATOM 1029 O O . SER A 1 128 ? 6.393 -7.682 18.383 1.00 81.12 128 SER A O 1
ATOM 1031 N N . PRO A 1 129 ? 6.949 -9.851 18.614 1.00 75.25 129 PRO A N 1
ATOM 1032 C CA . PRO A 1 129 ? 6.238 -10.015 19.887 1.00 75.25 129 PRO A CA 1
ATOM 1033 C C . PRO A 1 129 ? 6.695 -9.017 20.961 1.00 75.25 129 PRO A C 1
ATOM 1035 O O . PRO A 1 129 ? 5.895 -8.549 21.766 1.00 75.25 129 PRO A O 1
ATOM 1038 N N . LEU A 1 130 ? 7.979 -8.640 20.935 1.00 71.75 130 LEU A N 1
ATOM 1039 C CA . LEU A 1 130 ? 8.547 -7.609 21.804 1.00 71.75 130 LEU A CA 1
ATOM 1040 C C . LEU A 1 130 ? 7.985 -6.214 21.494 1.00 71.75 130 LEU A C 1
ATOM 1042 O O . LEU A 1 130 ? 7.690 -5.459 22.420 1.00 71.75 130 LEU A O 1
ATOM 1046 N N . ALA A 1 131 ? 7.815 -5.865 20.214 1.00 71.81 131 ALA A N 1
ATOM 1047 C CA . ALA A 1 131 ? 7.180 -4.610 19.820 1.00 71.81 131 ALA A CA 1
ATOM 1048 C C . ALA A 1 131 ? 5.705 -4.574 20.241 1.00 71.81 131 ALA A C 1
ATOM 1050 O O . ALA A 1 131 ? 5.237 -3.541 20.721 1.00 71.81 131 ALA A O 1
ATOM 1051 N N . GLU A 1 132 ? 4.990 -5.695 20.130 1.00 71.19 132 GLU A N 1
ATOM 1052 C CA . GLU A 1 132 ? 3.592 -5.774 20.558 1.00 71.19 132 GLU A CA 1
ATOM 1053 C C . GLU A 1 132 ? 3.442 -5.681 22.082 1.00 71.19 132 GLU A C 1
ATOM 1055 O O . GLU A 1 132 ? 2.610 -4.913 22.569 1.00 71.19 132 GLU A O 1
ATOM 1060 N N . GLY A 1 133 ? 4.306 -6.364 22.842 1.00 68.12 133 GLY A N 1
ATOM 1061 C CA . GLY A 1 133 ? 4.356 -6.248 24.302 1.00 68.12 133 GLY A CA 1
ATOM 1062 C C . GLY A 1 133 ? 4.668 -4.824 24.765 1.00 68.12 133 GLY A C 1
ATOM 1063 O O . GLY A 1 133 ? 3.996 -4.296 25.652 1.00 68.12 133 GLY A O 1
ATOM 1064 N N . ARG A 1 134 ? 5.624 -4.152 24.108 1.00 73.00 134 ARG A N 1
ATOM 1065 C CA . ARG A 1 134 ? 5.946 -2.747 24.392 1.00 73.00 134 ARG A CA 1
ATOM 1066 C C . ARG A 1 134 ? 4.776 -1.812 24.079 1.00 73.00 134 ARG A C 1
ATOM 1068 O O . ARG A 1 134 ? 4.486 -0.934 24.880 1.00 73.00 134 ARG A O 1
ATOM 1075 N N . ARG A 1 135 ? 4.062 -2.020 22.967 1.00 70.12 135 ARG A N 1
ATOM 1076 C CA . ARG A 1 135 ? 2.866 -1.230 22.623 1.00 70.12 135 ARG A CA 1
ATOM 1077 C C . ARG A 1 135 ? 1.727 -1.438 23.613 1.00 70.12 135 ARG A C 1
ATOM 1079 O O . ARG A 1 135 ? 1.050 -0.477 23.970 1.00 70.12 135 ARG A O 1
ATOM 1086 N N . LEU A 1 136 ? 1.502 -2.674 24.059 1.00 72.69 136 LEU A N 1
ATOM 1087 C CA . LEU A 1 136 ? 0.512 -2.956 25.095 1.00 72.69 136 LEU A CA 1
ATOM 1088 C C . LEU A 1 136 ? 0.868 -2.232 26.398 1.00 72.69 136 LEU A C 1
ATOM 1090 O O . LEU A 1 136 ? -0.003 -1.585 26.974 1.00 72.69 136 LEU A O 1
ATOM 1094 N N . PHE A 1 137 ? 2.138 -2.276 26.804 1.00 72.69 137 PHE A N 1
ATOM 1095 C CA . PHE A 1 137 ? 2.635 -1.536 27.961 1.00 72.69 137 PHE A CA 1
ATOM 1096 C C . PHE A 1 137 ? 2.433 -0.024 27.806 1.00 72.69 137 PHE A C 1
ATOM 1098 O O . PHE A 1 137 ? 1.837 0.593 28.681 1.00 72.69 137 PHE A O 1
ATOM 1105 N N . ASP A 1 138 ? 2.829 0.563 26.674 1.00 74.50 138 ASP A N 1
ATOM 1106 C CA . ASP A 1 138 ? 2.662 1.999 26.415 1.00 74.50 138 ASP A CA 1
ATOM 1107 C C . ASP A 1 138 ? 1.176 2.415 26.452 1.00 74.50 138 ASP A C 1
ATOM 1109 O O . ASP A 1 138 ? 0.834 3.458 27.014 1.00 74.50 138 ASP A O 1
ATOM 1113 N N . ARG A 1 139 ? 0.267 1.585 25.910 1.00 73.06 139 ARG A N 1
ATOM 1114 C CA . ARG A 1 139 ? -1.192 1.810 25.976 1.00 73.06 139 ARG A CA 1
ATOM 1115 C C . ARG A 1 139 ? -1.732 1.715 27.401 1.00 73.06 139 ARG A C 1
ATOM 1117 O O . ARG A 1 139 ? -2.571 2.531 27.774 1.00 73.06 139 ARG A O 1
ATOM 1124 N N . LEU A 1 140 ? -1.269 0.737 28.179 1.00 71.38 140 LEU A N 1
ATOM 1125 C CA . LEU A 1 140 ? -1.647 0.584 29.584 1.00 71.38 140 LEU A CA 1
ATOM 1126 C C . LEU A 1 140 ? -1.157 1.780 30.398 1.00 71.38 140 LEU A C 1
ATOM 1128 O O . LEU A 1 140 ? -1.966 2.425 31.048 1.00 71.38 140 LEU A O 1
ATOM 1132 N N . VAL A 1 141 ? 0.120 2.148 30.287 1.00 73.88 141 VAL A N 1
ATOM 1133 C CA . VAL A 1 141 ? 0.694 3.321 30.965 1.00 73.88 141 VAL A CA 1
ATOM 1134 C C . VAL A 1 141 ? -0.052 4.600 30.591 1.00 73.88 141 VAL A C 1
ATOM 1136 O O . VAL A 1 141 ? -0.328 5.417 31.464 1.00 73.88 141 VAL A O 1
ATOM 1139 N N . LYS A 1 142 ? -0.417 4.777 29.315 1.00 75.12 142 LYS A N 1
ATOM 1140 C CA . LYS A 1 142 ? -1.191 5.943 28.881 1.00 75.12 142 LYS A CA 1
ATOM 1141 C C . LYS A 1 142 ? -2.584 5.981 29.520 1.00 75.12 142 LYS A C 1
ATOM 1143 O O . LYS A 1 142 ? -2.943 7.021 30.054 1.00 75.12 142 LYS A O 1
ATOM 1148 N N . ARG A 1 143 ? -3.322 4.862 29.526 1.00 71.31 143 ARG A N 1
ATOM 1149 C CA . ARG A 1 143 ? -4.632 4.775 30.201 1.00 71.31 143 ARG A CA 1
ATOM 1150 C C . ARG A 1 143 ? -4.514 5.029 31.702 1.00 71.31 143 ARG A C 1
ATOM 1152 O O . ARG A 1 143 ? -5.274 5.817 32.235 1.00 71.31 143 ARG A O 1
ATOM 1159 N N . LEU A 1 144 ? -3.504 4.450 32.348 1.00 63.22 144 LEU A N 1
ATOM 1160 C CA . LEU A 1 144 ? -3.235 4.642 33.776 1.00 63.22 144 LEU A CA 1
ATOM 1161 C C . LEU A 1 144 ? -2.875 6.090 34.129 1.00 63.22 144 LEU A C 1
ATOM 1163 O O . LEU A 1 144 ? -3.138 6.535 35.237 1.00 63.22 144 LEU A O 1
ATOM 1167 N N . ARG A 1 145 ? -2.264 6.828 33.198 1.00 67.19 145 ARG A N 1
ATOM 1168 C CA . ARG A 1 145 ? -1.940 8.248 33.376 1.00 67.19 145 ARG A CA 1
ATOM 1169 C C . ARG A 1 145 ? -3.134 9.170 33.110 1.00 67.19 145 ARG A C 1
ATOM 1171 O O . ARG A 1 145 ? -3.140 10.296 33.588 1.00 67.19 145 ARG A O 1
ATOM 1178 N N . GLU A 1 146 ? -4.102 8.716 32.320 1.00 66.38 146 GLU A N 1
ATOM 1179 C CA . GLU A 1 146 ? -5.363 9.421 32.057 1.00 66.38 146 GLU A CA 1
ATOM 1180 C C . GLU A 1 146 ? -6.422 9.132 33.144 1.00 66.38 146 GLU A C 1
ATOM 1182 O O . GLU A 1 146 ? -7.354 9.913 33.307 1.00 66.38 146 GLU A O 1
ATOM 1187 N N . GLU A 1 147 ? -6.261 8.047 33.905 1.00 55.91 147 GLU A N 1
ATOM 1188 C CA . GLU A 1 147 ? -7.200 7.522 34.905 1.00 55.91 147 GLU A CA 1
ATOM 1189 C C . GLU A 1 147 ? -6.624 7.675 36.328 1.00 55.91 147 GLU A C 1
ATOM 1191 O 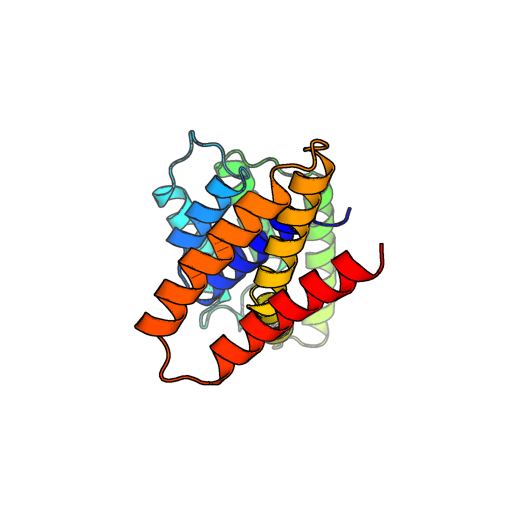O . GLU A 1 147 ? -6.366 6.702 37.034 1.00 55.91 147 GLU A O 1
ATOM 1196 N N . GLU A 1 148 ? -6.364 8.923 36.727 1.00 52.00 148 GLU A N 1
ATOM 1197 C CA . GLU A 1 148 ? -5.852 9.319 38.046 1.00 52.00 148 GLU A CA 1
ATOM 1198 C C . GLU A 1 148 ? -6.892 9.075 39.172 1.00 52.00 148 GLU A C 1
ATOM 1200 O O . GLU A 1 148 ? -7.375 10.009 39.793 1.00 52.00 148 GLU A O 1
ATOM 1205 N N . ASP A 1 149 ? -7.236 7.808 39.437 1.00 50.78 149 ASP A N 1
ATOM 1206 C CA . ASP A 1 149 ? -7.827 7.324 40.695 1.00 50.78 149 ASP A CA 1
ATOM 1207 C C . ASP A 1 149 ? -7.265 5.917 41.000 1.00 50.78 149 ASP A C 1
ATOM 1209 O O . ASP A 1 149 ? -7.618 4.897 40.400 1.00 50.78 149 ASP A O 1
ATOM 1213 N N . GLY A 1 150 ? -6.309 5.867 41.933 1.00 54.00 150 GLY A N 1
ATOM 1214 C CA . GLY A 1 150 ? -5.390 4.751 42.203 1.00 54.00 150 GLY A CA 1
ATOM 1215 C C . GLY A 1 150 ? -5.974 3.433 42.745 1.00 54.00 150 GLY A C 1
ATOM 1216 O O . GLY A 1 150 ? -5.203 2.588 43.198 1.00 54.00 150 GLY A O 1
ATOM 1217 N N . GLU A 1 151 ? -7.287 3.198 42.691 1.00 51.16 151 GLU A N 1
ATOM 1218 C CA . GLU A 1 151 ? -7.921 1.940 43.143 1.00 51.16 151 GLU A CA 1
ATOM 1219 C C . GLU A 1 151 ? -7.959 0.837 42.066 1.00 51.16 151 GLU A C 1
ATOM 1221 O O . GLU A 1 151 ? -8.056 -0.357 42.374 1.00 51.16 151 GLU A O 1
ATOM 1226 N N . SER A 1 152 ? -7.823 1.196 40.787 1.00 53.81 152 SER A N 1
ATOM 1227 C CA . SER A 1 152 ? -7.931 0.234 39.678 1.00 53.81 152 SER A CA 1
ATOM 1228 C C . SER A 1 152 ? -6.699 -0.686 39.550 1.00 53.81 152 SER A C 1
ATOM 1230 O O . SER A 1 152 ? -6.800 -1.813 39.061 1.00 53.81 152 SER A O 1
ATOM 1232 N N . LEU A 1 153 ? -5.535 -0.268 40.072 1.00 49.44 153 LEU A N 1
ATOM 1233 C CA . LEU A 1 153 ? -4.259 -0.995 39.961 1.00 49.44 153 LEU A CA 1
ATOM 1234 C C . LEU A 1 153 ? -4.272 -2.360 40.657 1.00 49.44 153 LEU A C 1
ATOM 1236 O O . LEU A 1 153 ? -3.774 -3.338 40.100 1.00 49.44 153 LEU A O 1
ATOM 1240 N N . LEU A 1 154 ? -4.880 -2.455 41.841 1.00 50.53 154 LEU A N 1
ATOM 1241 C CA . LEU A 1 154 ? -5.020 -3.726 42.558 1.00 50.53 154 LEU A CA 1
ATOM 1242 C C . LEU A 1 154 ? -6.025 -4.643 41.857 1.00 50.53 154 LEU A C 1
ATOM 1244 O O . LEU A 1 154 ? -5.833 -5.856 41.815 1.00 50.53 154 LEU A O 1
ATOM 1248 N N . THR A 1 155 ? -7.065 -4.069 41.254 1.00 53.03 155 THR A N 1
ATOM 1249 C CA . THR A 1 155 ? -8.137 -4.811 40.585 1.00 53.03 155 THR A CA 1
ATOM 1250 C C . THR A 1 155 ? -7.672 -5.381 39.246 1.00 53.03 155 THR A C 1
ATOM 1252 O O . THR A 1 155 ? -7.899 -6.559 38.972 1.00 53.03 155 THR A O 1
ATOM 1255 N N . VAL A 1 156 ? -6.936 -4.599 38.451 1.00 51.62 156 VAL A N 1
ATOM 1256 C CA . VAL A 1 156 ? -6.341 -5.040 37.179 1.00 51.62 156 VAL A CA 1
ATOM 1257 C C . VAL A 1 156 ? -5.175 -5.998 37.420 1.00 51.62 156 VAL A C 1
ATOM 1259 O O . VAL A 1 156 ? -5.096 -7.029 36.753 1.00 51.62 156 VAL A O 1
ATOM 1262 N N . ALA A 1 157 ? -4.317 -5.736 38.414 1.00 51.81 157 ALA A N 1
ATOM 1263 C CA . ALA A 1 157 ? -3.263 -6.675 38.796 1.00 51.81 157 ALA A CA 1
ATOM 1264 C C . ALA A 1 157 ? -3.847 -8.008 39.289 1.00 51.81 157 ALA A C 1
ATOM 1266 O O . ALA A 1 157 ? -3.353 -9.064 38.901 1.00 51.81 157 ALA A O 1
ATOM 1267 N N . ASN A 1 158 ? -4.929 -7.990 40.075 1.00 53.72 158 ASN A N 1
ATOM 1268 C CA . ASN A 1 158 ? -5.611 -9.211 40.508 1.00 53.72 158 ASN A CA 1
ATOM 1269 C C . ASN A 1 158 ? -6.342 -9.919 39.356 1.00 53.72 158 ASN A C 1
ATOM 1271 O O . ASN A 1 158 ? -6.312 -11.148 39.289 1.00 53.72 158 ASN A O 1
ATOM 1275 N N . ALA A 1 159 ? -6.943 -9.181 38.421 1.00 51.94 159 ALA A N 1
ATOM 1276 C CA . ALA A 1 159 ? -7.589 -9.753 37.240 1.00 51.94 159 ALA A CA 1
ATOM 1277 C C . ALA A 1 159 ? -6.571 -10.438 36.312 1.00 51.94 159 ALA A C 1
ATOM 1279 O O . ALA A 1 159 ? -6.785 -11.582 35.906 1.00 51.94 159 ALA A O 1
ATOM 1280 N N . LEU A 1 160 ? -5.427 -9.791 36.063 1.00 49.78 160 LEU A N 1
ATOM 1281 C CA . LEU A 1 160 ? -4.317 -10.365 35.299 1.00 49.78 160 LEU A CA 1
ATOM 1282 C C . LEU A 1 160 ? -3.724 -11.578 36.020 1.00 49.78 160 LEU A C 1
ATOM 1284 O O . LEU A 1 160 ? -3.550 -12.626 35.406 1.00 49.78 160 LEU A O 1
ATOM 1288 N N . LYS A 1 161 ? -3.527 -11.504 37.341 1.00 51.69 161 LYS A N 1
ATOM 1289 C CA . LYS A 1 161 ? -2.995 -12.615 38.143 1.00 51.69 161 LYS A CA 1
ATOM 1290 C C . LYS A 1 161 ? -3.913 -13.841 38.131 1.00 51.69 161 LYS A C 1
ATOM 1292 O O . LYS A 1 161 ? -3.416 -14.958 38.079 1.00 51.69 161 LYS A O 1
ATOM 1297 N N . ILE A 1 162 ? -5.237 -13.670 38.135 1.00 51.28 162 ILE A N 1
ATOM 1298 C CA . ILE A 1 162 ? -6.197 -14.792 38.111 1.00 51.28 162 ILE A CA 1
ATOM 1299 C C . ILE A 1 162 ? -6.370 -15.359 36.693 1.00 51.28 162 ILE A C 1
ATOM 1301 O O . ILE A 1 162 ? -6.535 -16.574 36.529 1.00 51.28 162 ILE A O 1
ATOM 1305 N N . GLN A 1 163 ? -6.320 -14.507 35.667 1.00 51.97 163 GLN A N 1
ATOM 1306 C CA . GLN A 1 163 ? -6.513 -14.918 34.278 1.00 51.97 163 GLN A CA 1
ATOM 1307 C C . GLN A 1 163 ? -5.252 -15.562 33.687 1.00 51.97 163 GLN A C 1
ATOM 1309 O O . GLN A 1 163 ? -5.366 -16.619 33.060 1.00 51.97 163 GLN A O 1
ATOM 1314 N N . GLU A 1 164 ? -4.066 -15.010 33.962 1.00 51.75 164 GLU A N 1
ATOM 1315 C CA . GLU A 1 164 ? -2.773 -15.587 33.571 1.00 51.75 164 GLU A CA 1
ATOM 1316 C C . GLU A 1 164 ? -2.478 -16.883 34.323 1.00 51.75 164 GLU A C 1
ATOM 1318 O O . GLU A 1 164 ? -2.044 -17.846 33.700 1.00 51.75 164 GLU A O 1
ATOM 1323 N N . LEU A 1 165 ? -2.794 -16.984 35.622 1.00 48.69 165 LEU A N 1
ATOM 1324 C CA . LEU A 1 165 ? -2.601 -18.239 36.358 1.00 48.69 165 LEU A CA 1
ATOM 1325 C C . LEU A 1 165 ? -3.466 -19.365 35.766 1.00 48.69 165 LEU A C 1
ATOM 1327 O O . LEU A 1 165 ? -2.989 -20.487 35.627 1.00 48.69 165 LEU A O 1
ATOM 1331 N N . LYS A 1 166 ? -4.702 -19.073 35.329 1.00 51.59 166 LYS A N 1
ATOM 1332 C CA . LYS A 1 166 ? -5.591 -20.060 34.681 1.00 51.59 166 LYS A CA 1
ATOM 1333 C C . LYS A 1 166 ? -5.204 -20.403 33.239 1.00 51.59 166 LYS A C 1
ATOM 1335 O O . LYS A 1 166 ? -5.431 -21.537 32.823 1.00 51.59 166 LYS A O 1
ATOM 1340 N N . THR A 1 167 ? -4.649 -19.467 32.469 1.00 53.28 167 THR A N 1
ATOM 1341 C CA . THR A 1 167 ? -4.216 -19.727 31.080 1.00 53.28 167 THR A CA 1
ATOM 1342 C C . THR A 1 167 ? -2.824 -20.354 31.015 1.00 53.28 167 THR A C 1
ATOM 1344 O O . THR A 1 167 ? -2.628 -21.295 30.246 1.00 53.28 167 THR A O 1
ATOM 1347 N N . ALA A 1 168 ? -1.897 -19.950 31.887 1.00 51.78 168 ALA A N 1
ATOM 1348 C CA . ALA A 1 168 ? -0.573 -20.560 32.014 1.00 51.78 168 ALA A CA 1
ATOM 1349 C C . ALA A 1 168 ? -0.646 -22.021 32.498 1.00 51.78 168 ALA A C 1
ATOM 1351 O O . ALA A 1 168 ? 0.067 -22.866 31.956 1.00 51.78 168 ALA A O 1
ATOM 1352 N N . LEU A 1 169 ? -1.555 -22.351 33.432 1.00 49.81 169 LEU A N 1
ATOM 1353 C CA . LEU A 1 169 ? -1.818 -23.741 33.854 1.00 49.81 169 LEU A CA 1
ATOM 1354 C C . LEU A 1 169 ? -2.457 -24.603 32.756 1.00 49.81 169 LEU A C 1
ATOM 1356 O O . LEU A 1 169 ? -2.334 -25.824 32.798 1.00 49.81 169 LEU A O 1
ATOM 1360 N N . ARG A 1 170 ? -3.151 -23.995 31.784 1.00 55.72 170 ARG A N 1
ATOM 1361 C CA . ARG A 1 170 ? -3.900 -24.727 30.751 1.00 55.72 170 ARG A CA 1
ATOM 1362 C C . ARG A 1 170 ? -3.124 -24.913 29.442 1.00 55.72 170 ARG A C 1
ATOM 1364 O O . ARG A 1 170 ? -3.489 -25.799 28.676 1.00 55.72 170 ARG A O 1
ATOM 1371 N N . GLN A 1 171 ? -2.084 -24.114 29.175 1.00 60.00 171 GLN A N 1
ATOM 1372 C CA . GLN A 1 171 ? -1.454 -24.052 27.844 1.00 60.00 171 GLN A CA 1
ATOM 1373 C C . GLN A 1 171 ? 0.073 -24.249 27.801 1.00 60.00 171 GLN A C 1
ATOM 1375 O O . GLN A 1 171 ? 0.646 -24.201 26.716 1.00 60.00 171 GLN A O 1
ATOM 1380 N N . SER A 1 172 ? 0.775 -24.505 28.908 1.00 44.19 172 SER A N 1
ATOM 1381 C CA . SER A 1 172 ? 2.242 -24.585 28.855 1.00 44.19 172 SER A CA 1
ATOM 1382 C C . SER A 1 172 ? 2.825 -25.953 29.219 1.00 44.19 172 SER A C 1
ATOM 1384 O O . SER A 1 172 ? 2.932 -26.310 30.387 1.00 44.19 172 SER A O 1
ATOM 1386 N N . GLN A 1 173 ? 3.312 -26.660 28.192 1.00 49.59 173 GLN A N 1
ATOM 1387 C CA . GLN A 1 173 ? 4.524 -27.493 28.276 1.00 49.59 173 GLN A CA 1
ATOM 1388 C C . GLN A 1 173 ? 5.791 -26.717 27.836 1.00 49.59 173 GLN A C 1
ATOM 1390 O O . GLN A 1 173 ? 6.833 -27.308 27.574 1.00 49.59 173 GLN A O 1
ATOM 1395 N N . GLY A 1 174 ? 5.734 -25.383 27.743 1.00 49.44 174 GLY A N 1
ATOM 1396 C CA . GLY A 1 174 ? 6.834 -24.543 27.263 1.00 49.44 174 GLY A CA 1
ATOM 1397 C C . GLY A 1 174 ? 7.316 -23.562 28.329 1.00 49.44 174 GLY A C 1
ATOM 1398 O O . GLY A 1 174 ? 6.741 -22.487 28.501 1.00 49.44 174 GLY A O 1
ATOM 1399 N N . LEU A 1 175 ? 8.418 -23.900 29.002 1.00 52.00 175 LEU A N 1
ATOM 1400 C CA . LEU A 1 175 ? 9.052 -23.117 30.078 1.00 52.00 175 LEU A CA 1
ATOM 1401 C C . LEU A 1 175 ? 9.320 -21.630 29.729 1.00 52.00 175 LEU A C 1
ATOM 1403 O O . LEU A 1 175 ? 9.392 -20.797 30.629 1.00 52.00 175 LEU A O 1
ATOM 1407 N N . GLY A 1 176 ? 9.415 -21.266 28.443 1.00 46.56 176 GLY A N 1
ATOM 1408 C CA . GLY A 1 176 ? 9.729 -19.900 27.997 1.00 46.56 176 GLY A CA 1
ATOM 1409 C C . GLY A 1 176 ? 8.628 -18.857 28.232 1.00 46.56 176 GLY A C 1
ATOM 1410 O O . GLY A 1 176 ? 8.935 -17.714 28.559 1.00 46.56 176 GLY A O 1
ATOM 1411 N N . VAL A 1 177 ? 7.347 -19.228 28.124 1.00 50.06 177 VAL A N 1
ATOM 1412 C CA . VAL A 1 177 ? 6.229 -18.272 28.294 1.00 50.06 177 VAL A CA 1
ATOM 1413 C C . VAL A 1 177 ? 6.036 -17.908 29.769 1.00 50.06 177 VAL A C 1
ATOM 1415 O O . VAL A 1 177 ? 5.750 -16.761 30.103 1.00 50.06 177 VAL A O 1
ATOM 1418 N N . ILE A 1 178 ? 6.284 -18.873 30.659 1.00 52.72 178 ILE A N 1
ATOM 1419 C CA . ILE A 1 178 ? 6.213 -18.684 32.113 1.00 52.72 178 ILE A CA 1
ATOM 1420 C C . ILE A 1 178 ? 7.305 -17.712 32.572 1.00 52.72 178 ILE A C 1
ATOM 1422 O O . ILE A 1 178 ? 7.041 -16.838 33.394 1.00 52.72 178 ILE A O 1
ATOM 1426 N N . ALA A 1 179 ? 8.511 -17.818 32.005 1.00 50.59 179 ALA A N 1
ATOM 1427 C CA . ALA A 1 179 ? 9.619 -16.930 32.338 1.00 50.59 179 ALA A CA 1
ATOM 1428 C C . ALA A 1 179 ? 9.325 -15.466 31.965 1.00 50.59 179 ALA A C 1
ATOM 1430 O O . ALA A 1 179 ? 9.573 -14.574 32.770 1.00 50.59 179 ALA A O 1
ATOM 1431 N N . ILE A 1 180 ? 8.732 -15.214 30.792 1.00 53.84 180 ILE A N 1
ATOM 1432 C CA . ILE A 1 180 ? 8.426 -13.850 30.325 1.00 53.84 180 ILE A CA 1
ATOM 1433 C C . ILE A 1 180 ? 7.331 -13.201 31.183 1.00 53.84 180 ILE A C 1
ATOM 1435 O O . ILE A 1 180 ? 7.485 -12.052 31.601 1.00 53.84 180 ILE A O 1
ATOM 1439 N N . ALA A 1 181 ? 6.261 -13.938 31.497 1.00 50.84 181 ALA A N 1
ATOM 1440 C CA . ALA A 1 181 ? 5.199 -13.448 32.377 1.00 50.84 181 ALA A CA 1
ATOM 1441 C C . ALA A 1 181 ? 5.732 -13.174 33.795 1.00 50.84 181 ALA A C 1
ATOM 1443 O O . ALA A 1 181 ? 5.494 -12.108 34.361 1.00 50.84 181 ALA A O 1
ATOM 1444 N N . ALA A 1 182 ? 6.551 -14.082 34.339 1.00 50.94 182 ALA A N 1
ATOM 1445 C CA . ALA A 1 182 ? 7.173 -13.902 35.648 1.00 50.94 182 ALA A CA 1
ATOM 1446 C C . ALA A 1 182 ? 8.105 -12.678 35.693 1.00 50.94 182 ALA A C 1
ATOM 1448 O O . ALA A 1 182 ? 8.089 -11.942 36.682 1.00 50.94 182 ALA A O 1
ATOM 1449 N N . SER A 1 183 ? 8.876 -12.422 34.628 1.00 52.75 183 SER A N 1
ATOM 1450 C CA . SER A 1 183 ? 9.756 -11.250 34.524 1.00 52.75 183 SER A CA 1
ATOM 1451 C C . SER A 1 183 ? 8.988 -9.930 34.439 1.00 52.75 183 SER A C 1
ATOM 1453 O O . SER A 1 183 ? 9.396 -8.950 35.057 1.00 52.75 183 SER A O 1
ATOM 1455 N N . LEU A 1 184 ? 7.857 -9.891 33.729 1.00 48.94 184 LEU A N 1
ATOM 1456 C CA . LEU A 1 184 ? 7.016 -8.689 33.651 1.00 48.94 184 LEU A CA 1
ATOM 1457 C C . LEU A 1 184 ? 6.331 -8.385 34.989 1.00 48.94 184 LEU A C 1
ATOM 1459 O O . LEU A 1 184 ? 6.287 -7.228 35.408 1.00 48.94 184 LEU A O 1
ATOM 1463 N N . ILE A 1 185 ? 5.872 -9.421 35.695 1.00 58.22 185 ILE A N 1
ATOM 1464 C CA . ILE A 1 185 ? 5.253 -9.288 37.021 1.00 58.22 185 ILE A CA 1
ATOM 1465 C C . ILE A 1 185 ? 6.279 -8.832 38.065 1.00 58.22 185 ILE A C 1
ATOM 1467 O O . ILE A 1 185 ? 5.990 -7.945 38.868 1.00 58.22 185 ILE A O 1
ATOM 1471 N N . THR A 1 186 ? 7.485 -9.406 38.058 1.00 50.25 186 THR A N 1
ATOM 1472 C CA . THR A 1 186 ? 8.549 -8.993 38.990 1.00 50.25 186 THR A CA 1
ATOM 1473 C C . THR A 1 186 ? 9.020 -7.573 38.714 1.00 50.25 186 THR A C 1
ATOM 1475 O O . THR A 1 186 ? 9.206 -6.815 39.662 1.00 50.25 186 THR A O 1
ATOM 1478 N N . LEU A 1 187 ? 9.136 -7.167 37.448 1.00 50.09 187 LEU A N 1
ATOM 1479 C CA . LEU A 1 187 ? 9.521 -5.800 37.103 1.00 50.09 187 LEU A CA 1
ATOM 1480 C C . LEU A 1 187 ? 8.457 -4.779 37.538 1.00 50.09 187 LEU A C 1
ATOM 1482 O O . LEU A 1 187 ? 8.801 -3.746 38.109 1.00 50.09 187 LEU A O 1
ATOM 1486 N N . ALA A 1 188 ? 7.173 -5.095 37.346 1.00 47.84 188 ALA A N 1
ATOM 1487 C CA . ALA A 1 188 ? 6.070 -4.265 37.828 1.00 47.84 188 ALA A CA 1
ATOM 1488 C C . ALA A 1 188 ? 6.063 -4.149 39.364 1.00 47.84 188 ALA A C 1
ATOM 1490 O O . ALA A 1 188 ? 5.868 -3.059 39.897 1.00 47.84 188 ALA A O 1
ATOM 1491 N N . ALA A 1 189 ? 6.340 -5.246 40.079 1.00 46.72 189 ALA A N 1
ATOM 1492 C CA . ALA A 1 189 ? 6.418 -5.249 41.539 1.00 46.72 189 ALA A CA 1
ATOM 1493 C C . ALA A 1 189 ? 7.617 -4.446 42.078 1.00 46.72 189 ALA A C 1
ATOM 1495 O O . ALA A 1 189 ? 7.475 -3.724 43.060 1.00 46.72 189 ALA A O 1
ATOM 1496 N N . VAL A 1 190 ? 8.787 -4.531 41.436 1.00 49.53 190 VAL A N 1
ATOM 1497 C CA . VAL A 1 190 ? 9.995 -3.787 41.849 1.00 49.53 190 VAL A CA 1
ATOM 1498 C C . VAL A 1 190 ? 9.810 -2.277 41.681 1.00 49.53 190 VAL A C 1
ATOM 1500 O O . VAL A 1 190 ? 10.232 -1.510 42.546 1.00 49.53 190 VAL A O 1
ATOM 1503 N N . ILE A 1 191 ? 9.144 -1.847 40.606 1.00 48.38 191 ILE A N 1
ATOM 1504 C CA . ILE A 1 191 ? 8.828 -0.430 40.379 1.00 48.38 191 ILE A CA 1
ATOM 1505 C C . ILE A 1 191 ? 7.819 0.073 41.424 1.00 48.38 191 ILE A C 1
ATOM 1507 O O . ILE A 1 191 ? 7.980 1.179 41.925 1.00 48.38 191 ILE A O 1
ATOM 1511 N N . LEU A 1 192 ? 6.845 -0.757 41.816 1.00 43.62 192 LEU A N 1
ATOM 1512 C CA . LEU A 1 192 ? 5.849 -0.427 42.844 1.00 43.62 192 LEU A CA 1
ATOM 1513 C C . LEU A 1 192 ? 6.451 -0.268 44.253 1.00 43.62 192 LEU A C 1
ATOM 1515 O O . LEU A 1 192 ? 5.930 0.497 45.050 1.00 43.62 192 LEU A O 1
ATOM 1519 N N . VAL A 1 193 ? 7.528 -0.995 44.570 1.00 45.97 193 VAL A N 1
ATOM 1520 C CA . VAL A 1 193 ? 8.220 -0.923 45.877 1.00 45.97 193 VAL A CA 1
ATOM 1521 C C . VAL A 1 193 ? 9.246 0.223 45.933 1.00 45.97 193 VAL A C 1
ATOM 1523 O O . VAL A 1 193 ? 9.709 0.578 47.013 1.00 45.97 193 VAL A O 1
ATOM 1526 N N . SER A 1 194 ? 9.613 0.801 44.783 1.00 40.47 194 SER A N 1
ATOM 1527 C CA . SER A 1 194 ? 10.641 1.852 44.672 1.00 40.47 194 SER A CA 1
ATOM 1528 C C . SER A 1 194 ? 10.071 3.272 44.500 1.00 40.47 194 SER A C 1
ATOM 1530 O O . SER A 1 194 ? 10.850 4.204 44.286 1.00 40.47 194 SER A O 1
ATOM 1532 N N . LEU A 1 195 ? 8.744 3.429 44.568 1.00 46.03 195 LEU A N 1
ATOM 1533 C CA . LEU A 1 195 ? 8.010 4.700 44.646 1.00 46.03 195 LEU A CA 1
ATOM 1534 C C . LEU A 1 195 ? 7.418 4.869 46.049 1.00 46.03 195 LEU A C 1
ATOM 1536 O O . LEU A 1 195 ? 7.402 6.026 46.521 1.00 46.03 195 LEU A O 1
#

Secondary structure (DSSP, 8-state):
-PPPHHHHHHHHHHHHHHHTT-HHHHHHHHHHTTSS-TTS-HHHHHHHHHHHHHHHHSTTGGG--HHHHHHHHHHHHHHTT----THHHHHHHHHHHHHHHHHHH-TT--HHHHHHHHHHHHHHHHT-HHHHHHHHHHHHHHHHHH---TTHHHHHHHHHHHHHHHHHHHH-S-HHHHHHHHHHHHHHHHHHH--

pLDDT: mean 75.23, std 16.61, range [40.47, 97.19]

Foldseek 3Di:
DDDDLVSLLLVLQLLVCLLVLVLLSNLVSCVVVVQFDPVDDSVVLSVLSNVLSDCCNDPNQQVDQPLVSLVSVVVSCVVRVGPDDPVSVVVSVVSNVVSVVCCVVVVRDRPSVVCVVVSVVSSCVSPPPVNVVVVVVVVVVVVCVVPPDPPCVVVVLVVCVVVCVVVVVVDDPDPVVVVVVVVVNVVVVVVVVVD

Sequence (195 aa):
GRLGPDERRYLAEMLWGFLQRDYKRVAEVHFEAGYVPKTQDVDTFAQALRAVGEPVLGLAATDVSMGRLLQQLFEITAQFDMHLRPELVLLQKTMVSVEGVARRMYPTHNLWEAAEPVVKAWISRELSPLAEGRRLFDRLVKRLREEEDGESLLTVANALKIQELKTALRQSQGLGVIAIAASLITLAAVILVSL

Radius of gyration: 22.65 Å; chains: 1; bounding box: 43×44×63 Å